Protein AF-A0A812XCV7-F1 (afdb_monomer_lite)

Radius of gyration: 33.0 Å; chains: 1; bounding box: 124×36×53 Å

Foldseek 3Di:
DAFLAPDALQLPLFLSVQLLLQVVLVLVLLHQFDSRSDCDLSSQNSVQVVLVVVPDPDDSPDGCQNFDDSVLSLQVVLVVVVFPGHSPRHRGSSSSSSSSVVRRVDDDDVDRDLAPDDPPVDLFLRVLLSLCVVLVVVVQHQDTSRSDNDPSVVVSVVVSVVVCPPPDPPPDPDPPPPDPDDDDDDDDDDDDDDDDDDD

Structure (mmCIF, N/CA/C/O backbone):
data_AF-A0A812XCV7-F1
#
_entry.id   AF-A0A812XCV7-F1
#
loop_
_atom_site.group_PDB
_atom_site.id
_atom_site.type_symbol
_atom_site.label_atom_id
_atom_site.label_alt_id
_atom_site.label_comp_id
_atom_site.label_asym_id
_atom_site.label_entity_id
_atom_site.label_seq_id
_atom_site.pdbx_PDB_ins_code
_atom_site.Cartn_x
_atom_site.Cartn_y
_atom_site.Cartn_z
_atom_site.occupancy
_atom_site.B_iso_or_equiv
_atom_site.auth_seq_id
_atom_site.auth_comp_id
_atom_site.auth_asym_id
_atom_site.auth_atom_id
_atom_site.pdbx_PDB_model_num
ATOM 1 N N . MET A 1 1 ? 5.822 10.575 21.645 1.00 46.53 1 MET A N 1
ATOM 2 C CA . MET A 1 1 ? 4.811 9.812 20.887 1.00 46.53 1 MET A CA 1
ATOM 3 C C . MET A 1 1 ? 5.534 9.025 19.799 1.00 46.53 1 MET A C 1
ATOM 5 O O . MET A 1 1 ? 6.567 9.523 19.360 1.00 46.53 1 MET A O 1
ATOM 9 N N . PRO A 1 2 ? 5.117 7.794 19.453 1.00 54.28 2 PRO A N 1
ATOM 10 C CA . PRO A 1 2 ? 5.852 6.961 18.500 1.00 54.28 2 PRO A CA 1
ATOM 11 C C . PRO A 1 2 ? 5.664 7.465 17.060 1.00 54.28 2 PRO A C 1
ATOM 13 O O . PRO A 1 2 ? 4.546 7.762 16.652 1.00 54.28 2 PRO A O 1
ATOM 16 N N . SER A 1 3 ? 6.757 7.561 16.305 1.00 61.50 3 SER A N 1
ATOM 17 C CA . SER A 1 3 ? 6.758 7.789 14.855 1.00 61.50 3 SER A CA 1
ATOM 18 C C . SER A 1 3 ? 6.452 6.483 14.109 1.00 61.50 3 SER A C 1
ATOM 20 O O . SER A 1 3 ? 6.693 5.394 14.641 1.00 61.50 3 SER A O 1
ATOM 22 N N . LEU A 1 4 ? 5.964 6.546 12.861 1.00 65.19 4 LEU A N 1
ATOM 23 C CA . LEU A 1 4 ? 5.744 5.328 12.057 1.00 65.19 4 LEU A CA 1
ATOM 24 C C . LEU A 1 4 ? 7.052 4.595 11.724 1.00 65.19 4 LEU A C 1
ATOM 26 O O . LEU A 1 4 ? 7.052 3.378 11.516 1.00 65.19 4 LEU A O 1
ATOM 30 N N . LEU A 1 5 ? 8.171 5.323 11.713 1.00 71.00 5 LEU A N 1
ATOM 31 C CA . LEU A 1 5 ? 9.514 4.795 11.512 1.00 71.00 5 LEU A CA 1
ATOM 32 C C . LEU A 1 5 ? 10.436 5.205 12.675 1.00 71.00 5 LEU A C 1
ATOM 34 O O . LEU A 1 5 ? 10.692 6.389 12.886 1.00 71.00 5 LEU A O 1
ATOM 38 N N . GLU A 1 6 ? 10.978 4.229 13.409 1.00 62.16 6 GLU A N 1
ATOM 39 C CA . GLU A 1 6 ? 11.923 4.469 14.521 1.00 62.16 6 GLU A CA 1
ATOM 40 C C . GLU A 1 6 ? 13.403 4.537 14.072 1.00 62.16 6 GLU A C 1
ATOM 42 O O . GLU A 1 6 ? 14.266 4.982 14.826 1.00 62.16 6 GLU A O 1
ATOM 47 N N . SER A 1 7 ? 13.737 4.085 12.855 1.00 63.41 7 SER A N 1
ATOM 48 C CA . SER A 1 7 ? 15.121 3.987 12.347 1.00 63.41 7 SER A CA 1
ATOM 49 C C . SER A 1 7 ? 15.598 5.246 11.615 1.00 63.41 7 SER A C 1
ATOM 51 O O . SER A 1 7 ? 14.787 6.044 11.168 1.00 63.41 7 SER A O 1
ATOM 53 N N . SER A 1 8 ? 16.914 5.444 11.446 1.00 65.62 8 SER A N 1
ATOM 54 C CA . SER A 1 8 ? 17.472 6.575 10.674 1.00 65.62 8 SER A CA 1
ATOM 55 C C . SER A 1 8 ? 16.968 6.599 9.218 1.00 65.62 8 SER A C 1
ATOM 57 O O . SER A 1 8 ? 16.676 5.546 8.662 1.00 65.62 8 SER A O 1
ATOM 59 N N . ALA A 1 9 ? 16.856 7.791 8.617 1.00 74.06 9 ALA A N 1
ATOM 60 C CA . ALA A 1 9 ? 16.566 7.932 7.190 1.00 74.06 9 ALA A CA 1
ATOM 61 C C . ALA A 1 9 ? 17.891 7.753 6.443 1.00 74.06 9 ALA A C 1
ATOM 63 O O . ALA A 1 9 ? 18.638 8.702 6.214 1.00 74.06 9 ALA A O 1
ATOM 64 N N . ASP A 1 10 ? 18.245 6.497 6.209 1.00 71.81 10 ASP A N 1
ATOM 65 C CA . ASP A 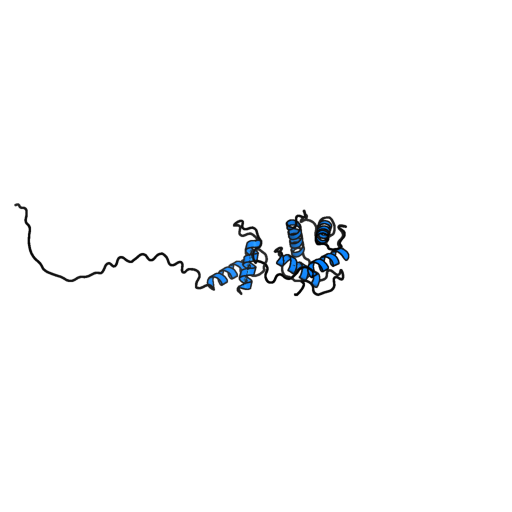1 10 ? 19.514 6.058 5.631 1.00 71.81 10 ASP A CA 1
ATOM 66 C C . ASP A 1 10 ? 19.456 5.913 4.102 1.00 71.81 10 ASP A C 1
ATOM 68 O O . ASP A 1 10 ? 20.481 5.683 3.452 1.00 71.81 10 ASP A O 1
ATOM 72 N N . GLY A 1 11 ? 18.265 6.077 3.516 1.00 72.31 11 GLY A N 1
ATOM 73 C CA . GLY A 1 11 ? 18.021 5.903 2.089 1.00 72.31 11 GLY A CA 1
ATOM 74 C C . GLY A 1 11 ? 17.994 4.446 1.646 1.00 72.31 11 GLY A C 1
ATOM 75 O O . GLY A 1 11 ? 17.914 4.195 0.441 1.00 72.31 11 GLY A O 1
ATOM 76 N N . ASP A 1 12 ? 18.051 3.498 2.586 1.00 78.81 12 ASP A N 1
ATOM 77 C CA . ASP A 1 12 ? 17.783 2.092 2.328 1.00 78.81 12 ASP A CA 1
ATOM 78 C C . ASP A 1 12 ? 16.297 1.816 2.557 1.00 78.81 12 ASP A C 1
ATOM 80 O O . ASP A 1 12 ? 15.807 1.732 3.685 1.00 78.81 12 ASP A O 1
ATOM 84 N N . PHE A 1 13 ? 15.546 1.687 1.463 1.00 79.75 13 PHE A N 1
ATOM 85 C CA . PHE A 1 13 ? 14.113 1.423 1.535 1.00 79.75 13 PHE A CA 1
ATOM 86 C C . PHE A 1 13 ? 13.836 -0.074 1.722 1.00 79.75 13 PHE A C 1
ATOM 88 O O . PHE A 1 13 ? 13.269 -0.748 0.859 1.00 79.75 13 PHE A O 1
ATOM 95 N N . GLY A 1 14 ? 14.301 -0.594 2.856 1.00 82.00 14 GLY A N 1
ATOM 96 C CA . GLY A 1 14 ? 14.157 -1.986 3.250 1.00 82.00 14 GLY A CA 1
ATOM 97 C C . GLY A 1 14 ? 12.819 -2.287 3.926 1.00 82.00 14 GLY A C 1
ATOM 98 O O . GLY A 1 14 ? 11.947 -1.429 4.077 1.00 82.00 14 GLY A O 1
ATOM 99 N N . LYS A 1 15 ? 12.688 -3.526 4.408 1.00 85.44 15 LYS A N 1
ATOM 100 C CA . LYS A 1 15 ? 11.450 -4.084 4.974 1.00 85.44 15 LYS A CA 1
ATOM 101 C C . LYS A 1 15 ? 10.750 -3.166 5.982 1.00 85.44 15 LYS A C 1
ATOM 103 O O . LYS A 1 15 ? 9.548 -2.969 5.901 1.00 85.44 15 LYS A O 1
ATOM 108 N N . LYS A 1 16 ? 11.500 -2.556 6.907 1.00 84.19 16 LYS A N 1
ATOM 109 C CA . LYS A 1 16 ? 10.941 -1.657 7.933 1.00 84.19 16 LYS A CA 1
ATOM 110 C C . LYS A 1 16 ? 10.339 -0.380 7.342 1.00 84.19 16 LYS A C 1
ATOM 112 O O . LYS A 1 16 ? 9.282 0.047 7.793 1.00 84.19 16 LYS A O 1
ATOM 117 N N . SER A 1 17 ? 10.993 0.211 6.343 1.00 86.69 17 SER A N 1
ATOM 118 C CA . SER A 1 17 ? 10.489 1.401 5.651 1.00 86.69 17 SER A CA 1
ATOM 119 C C . SER A 1 17 ? 9.243 1.083 4.838 1.00 86.69 17 SER A C 1
ATOM 121 O O . SER A 1 17 ? 8.294 1.860 4.851 1.00 86.69 17 SER A O 1
ATOM 123 N N . VAL A 1 18 ? 9.203 -0.095 4.211 1.00 88.00 18 VAL A N 1
ATOM 124 C CA . VAL A 1 18 ? 8.001 -0.579 3.526 1.00 88.00 18 VAL A CA 1
ATOM 125 C C . VAL A 1 18 ? 6.865 -0.824 4.516 1.00 88.00 18 VAL A C 1
ATOM 127 O O . VAL A 1 18 ? 5.765 -0.345 4.284 1.00 88.00 18 VAL A O 1
ATOM 130 N N . THR A 1 19 ? 7.116 -1.487 5.647 1.00 85.62 19 THR A N 1
ATOM 131 C CA . THR A 1 19 ? 6.107 -1.684 6.700 1.00 85.62 19 THR A CA 1
ATOM 132 C C . THR A 1 19 ? 5.564 -0.344 7.206 1.00 85.62 19 THR A C 1
ATOM 134 O O . THR A 1 19 ? 4.362 -0.213 7.414 1.00 85.62 19 THR A O 1
ATOM 137 N N . ALA A 1 20 ? 6.419 0.669 7.381 1.00 85.56 20 ALA A N 1
ATOM 138 C CA . ALA A 1 20 ? 5.993 2.010 7.784 1.00 85.56 20 ALA A CA 1
ATOM 139 C C . ALA A 1 20 ? 5.137 2.702 6.710 1.00 85.56 20 ALA A C 1
ATOM 141 O O . ALA A 1 20 ? 4.108 3.285 7.038 1.00 85.56 20 ALA A O 1
ATOM 142 N N . LEU A 1 21 ? 5.506 2.580 5.430 1.00 86.50 21 LEU A N 1
ATOM 143 C CA . LEU A 1 21 ? 4.692 3.070 4.315 1.00 86.50 21 LEU A CA 1
ATOM 144 C C . LEU A 1 21 ? 3.335 2.362 4.260 1.00 86.50 21 LEU A C 1
ATOM 146 O O . LEU A 1 21 ? 2.306 3.002 4.096 1.00 86.50 21 LEU A O 1
ATOM 150 N N . GLN A 1 22 ? 3.323 1.040 4.416 1.00 85.75 22 GLN A N 1
ATOM 151 C CA . GLN A 1 22 ? 2.099 0.247 4.427 1.00 85.75 22 GLN A CA 1
ATOM 152 C C . GLN A 1 22 ? 1.184 0.661 5.587 1.00 85.75 22 GLN A C 1
ATOM 154 O O . GLN A 1 22 ? -0.016 0.824 5.385 1.00 85.75 22 GLN A O 1
ATOM 159 N N . LYS A 1 23 ? 1.750 0.909 6.778 1.00 81.50 23 LYS A N 1
ATOM 160 C CA . LYS A 1 23 ? 1.028 1.484 7.923 1.00 81.50 23 LYS A CA 1
ATOM 161 C C . LYS A 1 23 ? 0.423 2.839 7.589 1.00 81.50 23 LYS A C 1
ATOM 163 O O . LYS A 1 23 ? -0.773 3.013 7.791 1.00 81.50 23 LYS A O 1
ATOM 168 N N . PHE A 1 24 ? 1.227 3.755 7.053 1.00 85.12 24 PHE A N 1
ATOM 169 C CA . PHE A 1 24 ? 0.780 5.084 6.643 1.00 85.12 24 PHE A CA 1
ATOM 170 C C . PHE A 1 24 ? -0.380 5.004 5.645 1.00 85.12 24 PHE A C 1
ATOM 172 O O . PHE A 1 24 ? -1.463 5.513 5.907 1.00 85.12 24 PHE A O 1
ATOM 179 N N . LEU A 1 25 ? -0.207 4.266 4.547 1.00 82.19 25 LEU A N 1
ATOM 180 C CA . LEU A 1 25 ? -1.243 4.100 3.528 1.00 82.19 25 LEU A CA 1
ATOM 181 C C . LEU A 1 25 ? -2.516 3.478 4.124 1.00 82.19 25 LEU A C 1
ATOM 183 O O . LEU A 1 25 ? -3.626 3.955 3.885 1.00 82.19 25 LEU A O 1
ATOM 187 N N . ASN A 1 26 ? -2.371 2.464 4.982 1.00 72.88 26 ASN A N 1
ATOM 188 C CA . ASN A 1 26 ? -3.494 1.838 5.676 1.00 72.88 26 ASN A CA 1
ATOM 189 C C . ASN A 1 26 ? -4.218 2.797 6.646 1.00 72.88 26 ASN A C 1
ATOM 191 O O . ASN A 1 26 ? -5.433 2.645 6.828 1.00 72.88 26 ASN A O 1
ATOM 195 N N . GLN A 1 27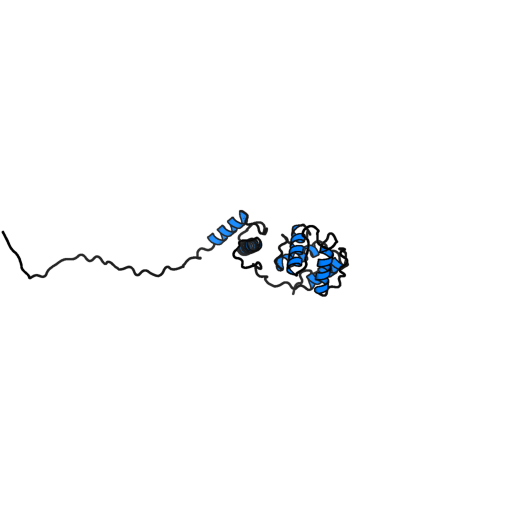 ? -3.501 3.743 7.265 1.00 72.25 27 GLN A N 1
ATOM 196 C CA . GLN A 1 27 ? -4.046 4.797 8.133 1.00 72.25 27 GLN A CA 1
ATOM 197 C C . GLN A 1 27 ? -4.760 5.886 7.339 1.00 72.25 27 GLN A C 1
ATOM 199 O O . GLN A 1 27 ? -5.856 6.310 7.725 1.00 72.25 27 GLN A O 1
ATOM 204 N N . GLU A 1 28 ? -4.191 6.282 6.205 1.00 72.56 28 GLU A N 1
ATOM 205 C CA . GLU A 1 28 ? -4.812 7.232 5.285 1.00 72.56 28 GLU A CA 1
ATOM 206 C C . GLU A 1 28 ? -6.057 6.646 4.612 1.00 72.56 28 GLU A C 1
ATOM 208 O O . GLU A 1 28 ? -6.998 7.369 4.303 1.00 72.56 28 GLU A O 1
ATOM 213 N N . GLY A 1 29 ? -6.165 5.316 4.568 1.00 67.81 29 GLY A N 1
ATOM 214 C CA . GLY A 1 29 ? -7.335 4.594 4.062 1.00 67.81 29 GLY A CA 1
ATOM 215 C C . GLY A 1 29 ? -7.081 3.914 2.719 1.00 67.81 29 GLY A C 1
ATOM 216 O O . GLY A 1 29 ? -7.944 3.198 2.212 1.00 67.81 29 GLY A O 1
ATOM 217 N N . PHE A 1 30 ? -5.872 4.057 2.186 1.00 75.69 30 PHE A N 1
ATOM 218 C CA . PHE A 1 30 ? -5.379 3.400 0.986 1.00 75.69 30 PHE A CA 1
ATOM 219 C C . PHE A 1 30 ? -4.807 2.034 1.357 1.00 75.69 30 PHE A C 1
ATOM 221 O O . PHE A 1 30 ? -3.613 1.856 1.582 1.00 75.69 30 PHE A O 1
ATOM 228 N N . TYR A 1 31 ? -5.690 1.045 1.493 1.00 66.56 31 TYR A N 1
ATOM 229 C CA . TYR A 1 31 ? -5.282 -0.248 2.026 1.00 66.56 31 TYR A CA 1
ATOM 230 C C . TYR A 1 31 ? -4.391 -1.032 1.061 1.00 66.56 31 TYR A C 1
ATOM 232 O O . TYR A 1 31 ? -4.780 -1.346 -0.064 1.00 66.56 31 TYR A O 1
ATOM 240 N N . CYS A 1 32 ? -3.206 -1.394 1.538 1.00 70.56 32 CYS A N 1
ATOM 241 C CA . CYS A 1 32 ? -2.178 -2.077 0.760 1.00 70.56 32 CYS A CA 1
ATOM 242 C C . CYS A 1 32 ? -2.026 -3.568 1.094 1.00 70.56 32 CYS A C 1
ATOM 244 O O . CYS A 1 32 ? -1.209 -4.246 0.468 1.00 70.56 32 CYS A O 1
ATOM 246 N N . GLY A 1 33 ? -2.808 -4.090 2.042 1.00 66.75 33 GLY A N 1
ATOM 247 C CA . GLY A 1 33 ? -2.656 -5.451 2.551 1.00 66.75 33 GLY A CA 1
ATOM 248 C C . GLY A 1 33 ? -2.071 -5.500 3.959 1.00 66.75 33 GLY A C 1
ATOM 249 O O . GLY A 1 33 ? -2.132 -4.535 4.729 1.00 66.75 33 GLY A O 1
ATOM 250 N N . ALA A 1 34 ? -1.534 -6.670 4.304 1.00 71.38 34 ALA A N 1
ATOM 251 C CA . ALA A 1 34 ? -0.774 -6.843 5.530 1.00 71.38 34 ALA A CA 1
ATOM 252 C C . ALA A 1 34 ? 0.467 -5.942 5.508 1.00 71.38 34 ALA A C 1
ATOM 254 O O . ALA A 1 34 ? 1.061 -5.715 4.459 1.00 71.38 34 ALA A O 1
ATOM 255 N N . GLU A 1 35 ? 0.875 -5.466 6.680 1.00 79.25 35 GLU A N 1
ATOM 256 C CA . GLU A 1 35 ? 2.106 -4.692 6.869 1.00 79.25 35 GLU A CA 1
ATOM 257 C C . GLU A 1 35 ? 3.322 -5.638 6.869 1.00 79.25 35 GLU A C 1
ATOM 259 O O . GLU A 1 35 ? 4.088 -5.734 7.830 1.00 79.25 35 GLU A O 1
ATOM 264 N N . ASP A 1 36 ? 3.434 -6.432 5.808 1.00 73.56 36 ASP A N 1
ATOM 265 C CA . ASP A 1 36 ? 4.410 -7.503 5.645 1.00 73.56 36 ASP A CA 1
ATOM 266 C C . ASP A 1 36 ? 5.815 -6.988 5.318 1.00 73.56 36 ASP A C 1
ATOM 268 O O . ASP A 1 36 ? 6.779 -7.741 5.463 1.00 73.56 36 ASP A O 1
ATOM 272 N N . GLY A 1 37 ? 5.942 -5.704 4.971 1.00 81.69 37 GLY A N 1
ATOM 273 C CA . GLY A 1 37 ? 7.187 -5.055 4.586 1.00 81.69 37 GLY A CA 1
ATOM 274 C C . GLY A 1 37 ? 7.650 -5.388 3.169 1.00 81.69 37 GLY A C 1
ATOM 275 O O . GLY A 1 37 ? 8.800 -5.096 2.834 1.00 81.69 37 GLY A O 1
ATOM 276 N N . ASP A 1 38 ? 6.771 -5.956 2.342 1.00 86.25 38 ASP A N 1
ATOM 277 C CA . ASP A 1 38 ? 7.037 -6.258 0.942 1.00 86.25 38 ASP A CA 1
ATOM 278 C C . ASP A 1 38 ? 6.315 -5.250 0.038 1.00 86.25 38 ASP A C 1
ATOM 280 O O . ASP A 1 38 ? 5.091 -5.122 0.026 1.00 86.25 38 ASP A O 1
ATOM 284 N N . TRP A 1 39 ? 7.087 -4.497 -0.750 1.00 84.75 39 TRP A N 1
ATOM 285 C CA . TRP A 1 39 ? 6.519 -3.506 -1.663 1.00 84.75 39 TRP A CA 1
ATOM 286 C C . TRP A 1 39 ? 6.037 -4.225 -2.925 1.00 84.75 39 TRP A C 1
ATOM 288 O O . TRP A 1 39 ? 6.764 -4.332 -3.912 1.00 84.75 39 TRP A O 1
ATOM 298 N N . GLY A 1 40 ? 4.816 -4.753 -2.866 1.00 85.81 40 GLY A N 1
ATOM 299 C CA . GLY A 1 40 ? 4.159 -5.447 -3.973 1.00 85.81 40 GLY A CA 1
ATOM 300 C C . GLY A 1 40 ? 3.128 -4.590 -4.712 1.00 85.81 40 GLY A C 1
ATOM 301 O O . GLY A 1 40 ? 2.919 -3.416 -4.412 1.00 85.81 40 GLY A O 1
ATOM 302 N N . ASN A 1 41 ? 2.414 -5.211 -5.657 1.00 83.00 41 ASN A N 1
ATOM 303 C CA . ASN A 1 41 ? 1.397 -4.542 -6.479 1.00 83.00 41 ASN A CA 1
ATOM 304 C C . ASN A 1 41 ? 0.262 -3.890 -5.672 1.00 83.00 41 ASN A C 1
ATOM 306 O O . ASN A 1 41 ? -0.356 -2.945 -6.156 1.00 83.00 41 ASN A O 1
ATOM 310 N N . THR A 1 42 ? -0.073 -4.407 -4.490 1.00 80.31 42 THR A N 1
ATOM 311 C CA . THR A 1 42 ? -1.124 -3.829 -3.639 1.00 80.31 42 THR A CA 1
ATOM 312 C C . THR A 1 42 ? -0.647 -2.556 -2.952 1.00 80.31 42 THR A C 1
ATOM 314 O O . THR A 1 42 ? -1.375 -1.569 -2.956 1.00 80.31 42 THR A O 1
ATOM 317 N N . T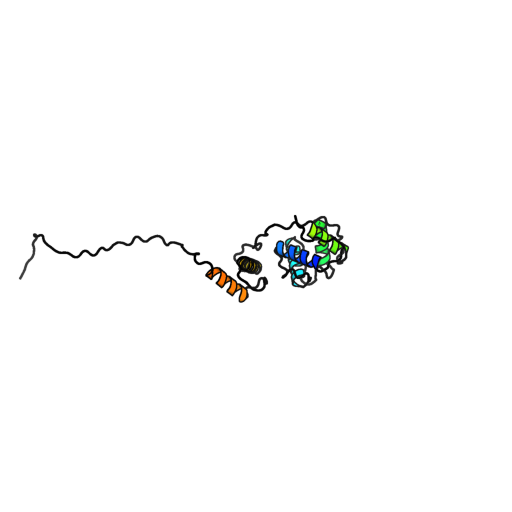HR A 1 43 ? 0.585 -2.544 -2.436 1.00 85.81 43 THR A N 1
ATOM 318 C CA . THR A 1 43 ? 1.247 -1.342 -1.904 1.00 85.81 43 THR A CA 1
ATOM 319 C C . THR A 1 43 ? 1.428 -0.285 -2.978 1.00 85.81 43 THR A C 1
ATOM 321 O O . THR A 1 43 ? 1.116 0.877 -2.745 1.00 85.81 43 THR A O 1
ATOM 324 N N . GLU A 1 44 ? 1.825 -0.704 -4.176 1.00 89.06 44 GLU A N 1
ATOM 325 C CA . GLU A 1 44 ? 1.959 0.173 -5.335 1.00 89.06 44 GLU A CA 1
ATOM 326 C C . GLU A 1 44 ? 0.630 0.853 -5.695 1.00 89.06 44 GLU A C 1
ATOM 328 O O . GLU A 1 44 ? 0.536 2.076 -5.745 1.00 89.06 44 GLU A O 1
ATOM 333 N N . LYS A 1 45 ? -0.443 0.067 -5.849 1.00 83.44 45 LYS A N 1
ATOM 334 C CA . LYS A 1 45 ? -1.778 0.605 -6.144 1.00 83.44 45 LYS A CA 1
ATOM 335 C C . LYS A 1 45 ? -2.307 1.515 -5.045 1.00 83.44 45 LYS A C 1
ATOM 337 O O . LYS A 1 45 ? -2.943 2.517 -5.353 1.00 83.44 45 LYS A O 1
ATOM 342 N N . ALA A 1 46 ? -2.082 1.162 -3.783 1.00 82.62 46 ALA A N 1
ATOM 343 C CA . ALA A 1 46 ? -2.476 1.996 -2.657 1.00 82.62 46 ALA A CA 1
ATOM 344 C C . ALA A 1 46 ? -1.768 3.357 -2.703 1.00 82.62 46 ALA A C 1
ATOM 346 O O . ALA A 1 46 ? -2.422 4.384 -2.554 1.00 82.62 46 ALA A O 1
ATOM 347 N N . LEU A 1 47 ? -0.466 3.369 -2.995 1.00 88.19 47 LEU A N 1
ATOM 348 C CA . LEU A 1 47 ? 0.302 4.602 -3.130 1.00 88.19 47 LEU A CA 1
ATOM 349 C C . LEU A 1 47 ? -0.157 5.455 -4.321 1.00 88.19 47 LEU A C 1
ATOM 351 O O . LEU A 1 47 ? -0.278 6.669 -4.199 1.00 88.19 47 LEU A O 1
ATOM 355 N N . GLN A 1 48 ? -0.463 4.830 -5.459 1.00 87.56 48 GLN A N 1
ATOM 356 C CA . GLN A 1 48 ? -1.040 5.524 -6.615 1.00 87.56 48 GLN A CA 1
ATOM 357 C C . GLN A 1 48 ? -2.407 6.138 -6.280 1.00 87.56 48 GLN A C 1
ATOM 359 O O . GLN A 1 48 ? -2.682 7.280 -6.632 1.00 87.56 48 GLN A O 1
ATOM 364 N N . LEU A 1 49 ? -3.277 5.403 -5.583 1.00 81.50 49 LEU A N 1
ATOM 365 C CA . LEU A 1 49 ? -4.576 5.931 -5.162 1.00 81.50 49 LEU A CA 1
ATOM 366 C C . LEU A 1 49 ? -4.428 7.107 -4.194 1.00 81.50 49 LEU A C 1
ATOM 368 O O . LEU A 1 49 ? -5.150 8.083 -4.354 1.00 81.50 49 LEU A O 1
ATOM 372 N N . PHE A 1 50 ? -3.482 7.023 -3.256 1.00 86.00 50 PHE A N 1
ATOM 373 C CA . PHE A 1 50 ? -3.144 8.117 -2.349 1.00 86.00 50 PHE A CA 1
ATOM 374 C C . PHE A 1 50 ? -2.711 9.364 -3.125 1.00 86.00 50 PHE A C 1
ATOM 376 O O . PHE A 1 50 ? -3.329 10.412 -2.998 1.00 86.00 50 PHE A O 1
ATOM 383 N N . LEU A 1 51 ? -1.732 9.231 -4.026 1.00 86.25 51 LEU A N 1
ATOM 384 C CA . LEU A 1 51 ? -1.274 10.346 -4.861 1.00 86.25 51 LEU A CA 1
ATOM 385 C C . LEU A 1 51 ? -2.398 10.960 -5.696 1.00 86.25 51 LEU A C 1
ATOM 387 O O . LEU A 1 51 ? -2.453 12.173 -5.875 1.00 86.25 51 LEU A O 1
ATOM 391 N N . LYS A 1 52 ? -3.313 10.130 -6.195 1.00 82.75 52 LYS A N 1
ATOM 392 C CA . LYS A 1 52 ? -4.471 10.606 -6.945 1.00 82.75 52 LYS A CA 1
ATOM 393 C C . LYS A 1 52 ? -5.448 11.410 -6.093 1.00 82.75 52 LYS A C 1
ATOM 395 O O . LYS A 1 52 ? -6.026 12.369 -6.599 1.00 82.75 52 LYS A O 1
ATOM 400 N N . ASP A 1 53 ? -5.647 11.010 -4.843 1.00 81.94 53 ASP A N 1
ATOM 401 C CA . ASP A 1 53 ? -6.496 11.722 -3.885 1.00 81.94 53 ASP A CA 1
ATOM 402 C C . ASP A 1 53 ? -5.881 13.070 -3.483 1.00 81.94 53 ASP A C 1
ATOM 404 O O . ASP A 1 53 ? -6.577 14.082 -3.478 1.00 81.94 53 ASP A O 1
ATOM 408 N N . GLU A 1 54 ? -4.554 13.110 -3.326 1.00 79.56 54 GLU A N 1
ATOM 409 C CA . GLU A 1 54 ? -3.757 14.336 -3.146 1.00 79.56 54 GLU A CA 1
ATOM 410 C C . GLU A 1 54 ? -3.747 15.254 -4.390 1.00 79.56 54 GLU A C 1
ATOM 412 O O . GLU A 1 54 ? -3.201 16.356 -4.369 1.00 79.56 54 GLU A O 1
ATOM 417 N N . GLY A 1 55 ? -4.371 14.831 -5.496 1.00 80.75 55 GLY A N 1
ATOM 418 C CA . GLY A 1 55 ? -4.565 15.645 -6.697 1.00 80.75 55 GLY A CA 1
ATOM 419 C C . GLY A 1 55 ? -3.528 15.439 -7.804 1.00 80.75 55 GLY A C 1
ATOM 420 O O . GLY A 1 55 ? -3.554 16.168 -8.799 1.00 80.75 55 GLY A O 1
ATOM 421 N N . TYR A 1 56 ? -2.649 14.441 -7.687 1.00 86.50 56 TYR A N 1
ATOM 422 C CA . TYR A 1 56 ? -1.669 14.096 -8.718 1.00 86.50 56 TYR A CA 1
ATOM 423 C C . TYR A 1 56 ? -2.259 13.129 -9.753 1.00 86.50 56 TYR A C 1
ATOM 425 O O . TYR A 1 56 ? -2.813 12.083 -9.415 1.00 86.50 56 TYR A O 1
ATOM 433 N N . ASP A 1 57 ? -2.110 13.430 -11.045 1.00 88.00 57 ASP A N 1
ATOM 434 C CA . ASP A 1 57 ? -2.638 12.582 -12.125 1.00 88.00 57 ASP A CA 1
ATOM 435 C C . ASP A 1 57 ? -1.706 11.400 -12.432 1.00 88.00 57 ASP A C 1
ATOM 437 O O . ASP A 1 57 ? -0.980 11.380 -13.425 1.00 88.00 57 ASP A O 1
ATOM 441 N N . VAL A 1 58 ? -1.693 10.418 -11.531 1.00 86.69 58 VAL A N 1
ATOM 442 C CA . VAL A 1 58 ? -0.906 9.193 -11.696 1.00 86.69 58 VAL A CA 1
ATOM 443 C C . VAL A 1 58 ? -1.546 8.228 -12.695 1.00 86.69 58 VAL A C 1
ATOM 445 O O . VAL A 1 58 ? -2.765 8.012 -12.713 1.00 86.69 58 VAL A O 1
ATOM 448 N N . ASP A 1 59 ? -0.708 7.562 -13.490 1.00 84.50 59 ASP A N 1
ATOM 449 C CA . ASP A 1 59 ? -1.149 6.436 -14.308 1.00 84.50 59 ASP A CA 1
ATOM 450 C C . ASP A 1 59 ? -1.121 5.126 -13.500 1.00 84.50 59 ASP A C 1
ATOM 452 O O . ASP A 1 59 ? -0.299 4.937 -12.614 1.00 84.50 59 ASP A O 1
ATOM 456 N N . PHE A 1 60 ? -2.014 4.180 -13.797 1.00 82.75 60 PHE A N 1
ATOM 457 C CA . PHE A 1 60 ? -2.015 2.858 -13.143 1.00 82.75 60 PHE A CA 1
ATOM 458 C C . PHE A 1 60 ? -1.242 1.797 -13.946 1.00 82.75 60 PHE A C 1
ATOM 460 O O . PHE A 1 60 ? -1.422 0.597 -13.730 1.00 82.75 60 PHE A O 1
ATOM 467 N N . LYS A 1 61 ? -0.443 2.217 -14.935 1.00 82.00 61 LYS A N 1
ATOM 468 C CA . LYS A 1 61 ? 0.295 1.326 -15.842 1.00 82.00 61 LYS A CA 1
ATOM 469 C C . LYS A 1 61 ? 1.739 1.121 -15.395 1.00 82.00 61 LYS A C 1
ATOM 471 O O . LYS A 1 61 ? 2.281 0.048 -15.645 1.00 82.00 61 LYS A O 1
ATOM 476 N N . SER A 1 62 ? 2.340 2.127 -14.769 1.00 84.12 62 SER A N 1
ATOM 477 C CA . SER A 1 62 ? 3.728 2.144 -14.309 1.00 84.12 62 SER A CA 1
ATOM 478 C C . SER A 1 62 ? 3.802 2.274 -12.787 1.00 84.12 62 SER A C 1
ATOM 480 O O . SER A 1 62 ? 2.973 2.954 -12.188 1.00 84.12 62 SER A O 1
ATOM 482 N N . GLY A 1 63 ? 4.753 1.612 -12.127 1.00 85.19 63 GLY A N 1
ATOM 483 C CA . GLY A 1 63 ? 4.943 1.767 -10.686 1.00 85.19 63 GLY A CA 1
ATOM 484 C C . GLY A 1 63 ? 5.593 3.105 -10.325 1.00 85.19 63 GLY A C 1
ATOM 485 O O . GLY A 1 63 ? 6.446 3.621 -11.040 1.00 85.19 63 GLY A O 1
ATOM 486 N N . VAL A 1 64 ? 5.253 3.645 -9.160 1.00 86.31 64 VAL A N 1
ATOM 487 C CA . VAL A 1 64 ? 5.892 4.793 -8.505 1.00 86.31 64 VAL A CA 1
ATOM 488 C C . VAL A 1 64 ? 7.372 4.521 -8.214 1.00 86.31 64 VAL A C 1
ATOM 490 O O . VAL A 1 64 ? 8.168 5.460 -8.186 1.00 86.31 64 VAL A O 1
ATOM 493 N N . ARG A 1 65 ? 7.786 3.257 -8.042 1.00 86.25 65 ARG A N 1
ATOM 494 C CA . ARG A 1 65 ? 9.203 2.871 -7.877 1.00 86.25 65 ARG A CA 1
ATOM 495 C C . ARG A 1 65 ? 9.941 2.504 -9.158 1.00 86.25 65 ARG A C 1
ATOM 497 O O . ARG A 1 65 ? 11.165 2.386 -9.110 1.00 86.25 65 ARG A O 1
ATOM 504 N N . ASP A 1 66 ? 9.239 2.349 -10.275 1.00 86.19 66 ASP A N 1
ATOM 505 C CA . ASP A 1 66 ? 9.844 1.904 -11.537 1.00 86.19 66 ASP A CA 1
ATOM 506 C C . ASP A 1 66 ? 10.606 3.031 -12.258 1.00 86.19 66 ASP A C 1
ATOM 508 O O . ASP A 1 66 ? 11.299 2.788 -13.247 1.00 86.19 66 ASP A O 1
ATOM 512 N N . GLY A 1 67 ? 10.513 4.262 -11.748 1.00 84.25 67 GLY A N 1
ATOM 513 C CA . GLY A 1 67 ? 10.958 5.461 -12.445 1.00 84.25 67 GLY A CA 1
ATOM 514 C C . GLY A 1 67 ? 9.871 6.013 -13.372 1.00 84.25 67 GLY A C 1
ATOM 515 O O . GLY A 1 67 ? 8.815 5.418 -13.576 1.00 84.25 67 GLY A O 1
ATOM 516 N N . GLY A 1 68 ? 10.145 7.169 -13.968 1.00 88.94 68 GLY A N 1
ATOM 517 C CA . GLY A 1 68 ? 9.238 7.848 -14.887 1.00 88.94 68 GLY A CA 1
ATOM 518 C C . GLY A 1 68 ? 8.299 8.834 -14.194 1.00 88.94 68 GLY A C 1
ATOM 519 O O . GLY A 1 68 ? 8.645 9.448 -13.183 1.00 88.94 68 GLY A O 1
ATOM 520 N N . GLU A 1 69 ? 7.119 9.029 -14.783 1.00 89.25 69 GLU A N 1
ATOM 521 C CA . GLU A 1 69 ? 6.229 10.131 -14.407 1.00 89.25 69 GLU A CA 1
ATOM 522 C C . GLU A 1 69 ? 5.612 9.931 -13.020 1.00 89.25 69 GLU A C 1
ATOM 524 O O . GLU A 1 69 ? 5.660 10.841 -12.200 1.00 89.25 69 GLU A O 1
ATOM 529 N N . ASN A 1 70 ? 5.145 8.724 -12.692 1.00 89.19 70 ASN A N 1
ATOM 530 C CA . ASN A 1 70 ? 4.600 8.427 -11.363 1.00 89.19 70 ASN A CA 1
ATOM 531 C C . ASN A 1 70 ? 5.626 8.643 -10.242 1.00 89.19 70 ASN A C 1
ATOM 533 O O . ASN A 1 70 ? 5.292 9.180 -9.188 1.00 89.19 70 ASN A O 1
ATOM 537 N N . THR A 1 71 ? 6.892 8.282 -10.477 1.00 91.25 71 THR A N 1
ATOM 538 C CA . THR A 1 71 ? 7.986 8.588 -9.545 1.00 91.25 71 THR A CA 1
ATOM 539 C C . THR A 1 71 ? 8.167 10.089 -9.386 1.00 91.25 71 THR A C 1
ATOM 541 O O . THR A 1 71 ? 8.326 10.569 -8.270 1.00 91.25 71 THR A O 1
ATOM 544 N N . LYS A 1 72 ? 8.126 10.839 -10.488 1.00 90.75 72 LYS A N 1
ATOM 545 C CA . LYS A 1 72 ? 8.282 12.292 -10.474 1.00 90.75 72 LYS A CA 1
ATOM 546 C C . LYS A 1 72 ? 7.148 12.983 -9.714 1.00 90.75 72 LYS A C 1
ATOM 548 O O . LYS A 1 72 ? 7.426 13.866 -8.911 1.00 90.75 72 LYS A O 1
ATOM 553 N N . LEU A 1 73 ? 5.906 12.544 -9.922 1.00 90.62 73 LEU A N 1
ATOM 554 C CA . LEU A 1 73 ? 4.729 13.022 -9.193 1.00 90.62 73 LEU A CA 1
ATOM 555 C C . LEU A 1 73 ? 4.856 12.732 -7.695 1.00 90.62 73 LEU A C 1
ATOM 557 O O . LEU A 1 73 ? 4.646 13.617 -6.877 1.00 90.62 73 LEU A O 1
ATOM 561 N N . PHE A 1 74 ? 5.295 11.527 -7.327 1.00 90.75 74 PHE A N 1
ATOM 562 C CA . PHE A 1 74 ? 5.542 11.184 -5.927 1.00 90.75 74 PHE A CA 1
ATOM 563 C C . PHE A 1 74 ? 6.668 12.014 -5.295 1.00 90.75 74 PHE A C 1
ATOM 565 O O . PHE A 1 74 ? 6.565 12.466 -4.159 1.00 90.75 74 PHE A O 1
ATOM 572 N N . GLN A 1 75 ? 7.756 12.240 -6.030 1.00 91.00 75 GLN A N 1
ATOM 573 C CA . GLN A 1 75 ? 8.842 13.112 -5.587 1.00 91.00 75 GLN A CA 1
ATOM 574 C C . GLN A 1 75 ? 8.379 14.566 -5.431 1.00 91.00 75 GLN A C 1
ATOM 576 O O . GLN A 1 75 ? 8.893 15.257 -4.557 1.00 91.00 75 GLN A O 1
ATOM 581 N N . GLN A 1 76 ? 7.437 15.017 -6.262 1.00 89.12 76 GLN A N 1
ATOM 582 C CA . GLN A 1 76 ? 6.827 16.339 -6.167 1.00 89.12 76 GLN A CA 1
ATOM 583 C C . GLN A 1 76 ? 5.902 16.443 -4.950 1.00 89.12 76 GLN A C 1
ATOM 585 O O . GLN A 1 76 ? 6.034 17.398 -4.201 1.00 89.12 76 GLN A O 1
ATOM 590 N N . PHE A 1 77 ? 5.089 15.419 -4.677 1.00 90.75 77 PHE A N 1
ATOM 591 C CA . PHE A 1 77 ? 4.338 15.302 -3.423 1.00 90.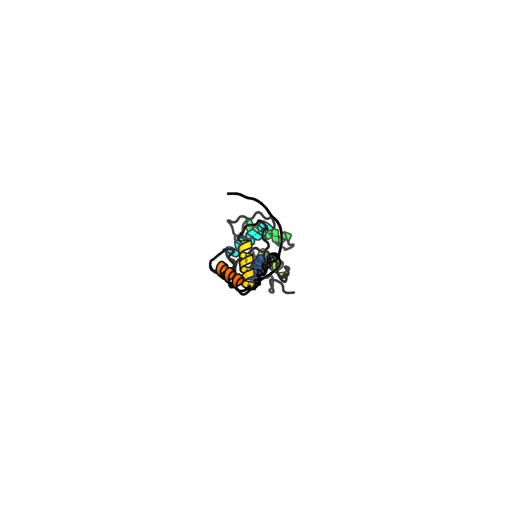75 77 PHE A CA 1
ATOM 592 C C . PHE A 1 77 ? 5.245 15.443 -2.198 1.00 90.75 77 PHE A C 1
ATOM 594 O O . PHE A 1 77 ? 5.001 16.274 -1.334 1.00 90.75 77 PHE A O 1
ATOM 601 N N . LEU A 1 78 ? 6.351 14.694 -2.155 1.00 88.31 78 LEU A N 1
ATOM 602 C CA . LEU A 1 78 ? 7.306 14.809 -1.052 1.00 88.31 78 LEU A CA 1
ATOM 603 C C . LEU A 1 78 ? 7.910 16.215 -0.949 1.00 88.31 78 LEU A C 1
ATOM 605 O O . LEU A 1 78 ? 8.188 16.673 0.154 1.00 88.31 78 LEU A O 1
ATOM 609 N N . GLN A 1 79 ? 8.133 16.888 -2.078 1.00 87.31 79 GLN A N 1
ATOM 610 C CA . GLN A 1 79 ? 8.638 18.257 -2.093 1.00 87.31 79 GLN A CA 1
ATOM 611 C C . GLN A 1 79 ? 7.614 19.260 -1.543 1.00 87.31 79 GLN A C 1
ATOM 613 O O . GLN A 1 79 ? 8.010 20.183 -0.833 1.00 87.31 79 GLN A O 1
ATOM 618 N N . ASP A 1 80 ? 6.333 19.073 -1.857 1.00 85.06 80 ASP A N 1
ATOM 619 C CA . ASP A 1 80 ? 5.232 19.896 -1.348 1.00 85.06 80 ASP A CA 1
ATOM 620 C C . ASP A 1 80 ? 5.020 19.681 0.164 1.00 85.06 80 ASP A C 1
ATOM 622 O O . ASP A 1 80 ? 4.723 20.633 0.879 1.00 85.06 80 ASP A O 1
ATOM 626 N N . GLU A 1 81 ? 5.316 18.480 0.670 1.00 83.38 81 GLU A N 1
ATOM 627 C CA . GLU A 1 81 ? 5.406 18.137 2.102 1.00 83.38 81 GLU A CA 1
ATOM 628 C C . GLU A 1 81 ? 6.744 18.564 2.758 1.00 83.38 81 GLU A C 1
ATOM 630 O O . GLU A 1 81 ? 7.231 17.948 3.717 1.00 83.38 81 GLU A O 1
ATOM 635 N N . ASP A 1 82 ? 7.388 19.599 2.209 1.00 81.69 82 ASP A N 1
ATOM 636 C CA . ASP A 1 82 ? 8.649 20.190 2.679 1.00 81.69 82 ASP A CA 1
ATOM 637 C C . ASP A 1 82 ? 9.830 19.194 2.802 1.00 81.69 82 ASP A C 1
ATOM 639 O O . ASP A 1 82 ? 10.796 19.430 3.538 1.00 81.69 82 ASP A O 1
ATOM 643 N N . GLN A 1 83 ? 9.813 18.070 2.074 1.00 82.50 83 GLN A N 1
ATOM 644 C CA . GLN A 1 83 ? 10.949 17.143 2.034 1.00 82.50 83 GLN A CA 1
ATOM 645 C C . GLN A 1 83 ? 11.938 17.512 0.924 1.00 82.50 83 GLN A C 1
ATOM 647 O O . GLN A 1 83 ? 11.572 17.780 -0.220 1.00 82.50 83 GLN A O 1
ATOM 652 N N . GLU A 1 84 ? 13.240 17.443 1.222 1.00 78.75 84 GLU A N 1
ATOM 653 C CA . GLU A 1 84 ? 14.300 17.719 0.244 1.00 78.75 84 GLU A CA 1
ATOM 654 C C . GLU A 1 84 ? 14.429 16.601 -0.811 1.00 78.75 84 GLU A C 1
ATOM 656 O O . GLU A 1 84 ? 15.329 15.754 -0.777 1.00 78.75 84 GLU A O 1
ATOM 661 N N . CYS A 1 85 ? 13.537 16.616 -1.797 1.00 79.44 85 CYS A N 1
ATOM 662 C CA . CYS A 1 85 ? 13.527 15.701 -2.926 1.00 79.44 85 CYS A CA 1
ATOM 663 C C . CYS A 1 85 ? 13.385 16.484 -4.235 1.00 79.44 85 CYS A C 1
ATOM 665 O O . CYS A 1 85 ? 12.529 17.349 -4.366 1.00 79.44 85 CYS A O 1
ATOM 667 N N . LYS A 1 86 ? 14.241 16.193 -5.223 1.00 84.06 86 LYS A N 1
ATOM 668 C CA . LYS A 1 86 ? 14.093 16.762 -6.568 1.00 84.06 86 LYS A CA 1
ATOM 669 C C . LYS A 1 86 ? 13.226 15.821 -7.409 1.00 84.06 86 LYS A C 1
ATOM 671 O O . LYS A 1 86 ? 13.565 14.639 -7.456 1.00 84.06 86 LYS A O 1
ATOM 676 N N . PRO A 1 87 ? 12.184 16.321 -8.098 1.00 87.00 87 PRO A N 1
ATOM 677 C CA . PRO A 1 87 ? 11.364 15.525 -9.004 1.00 87.00 87 PRO A CA 1
ATOM 678 C C . PRO A 1 87 ? 12.125 15.249 -10.310 1.00 87.00 87 PRO A C 1
ATOM 680 O O . PRO A 1 87 ? 11.943 15.922 -11.326 1.00 87.00 87 PRO A O 1
ATOM 683 N N . ASP A 1 88 ? 13.039 14.281 -10.258 1.00 86.62 88 ASP A N 1
ATOM 684 C CA . ASP A 1 88 ? 13.874 13.827 -11.373 1.00 86.62 88 ASP A CA 1
ATOM 685 C C . ASP A 1 88 ? 13.323 12.573 -12.079 1.00 86.62 88 ASP A C 1
ATOM 687 O O . ASP A 1 88 ? 13.878 12.137 -13.089 1.00 86.62 88 ASP A O 1
ATOM 691 N N . GLY A 1 89 ? 12.226 12.000 -11.570 1.00 87.19 89 GLY A N 1
ATOM 692 C CA . GLY A 1 89 ? 11.588 10.799 -12.105 1.00 87.19 89 GLY A CA 1
ATOM 693 C C . GLY A 1 89 ? 12.421 9.530 -11.930 1.00 87.19 89 GLY A C 1
ATOM 694 O O . GLY A 1 89 ? 12.119 8.512 -12.544 1.00 87.19 89 GLY A O 1
ATOM 695 N N . SER A 1 90 ? 13.481 9.565 -11.125 1.00 88.00 90 SER A N 1
ATOM 696 C CA . SER A 1 90 ? 14.362 8.426 -10.882 1.00 88.00 90 SER A CA 1
ATOM 697 C C . SER A 1 90 ? 14.306 8.021 -9.417 1.00 88.00 90 SER A C 1
ATOM 699 O O . SER A 1 90 ? 14.701 8.772 -8.527 1.00 88.00 90 SER A O 1
ATOM 701 N N . TRP A 1 91 ? 13.854 6.798 -9.138 1.00 85.94 91 TRP A N 1
ATOM 702 C CA . TRP A 1 91 ? 13.836 6.309 -7.764 1.00 85.94 91 TRP A CA 1
ATOM 703 C C . TRP A 1 91 ? 15.266 6.078 -7.264 1.00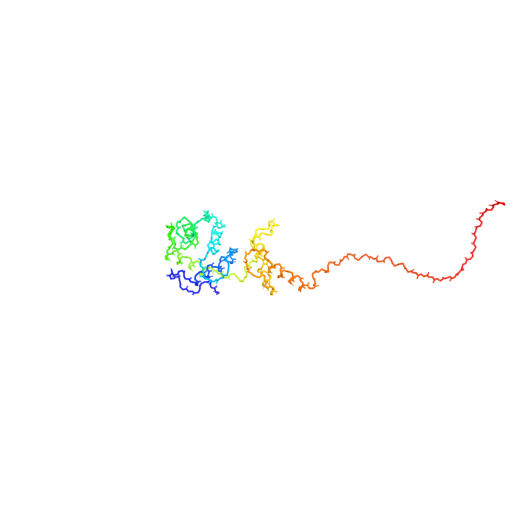 85.94 91 TRP A C 1
ATOM 705 O O . TRP A 1 91 ? 15.996 5.227 -7.773 1.00 85.94 91 TRP A O 1
ATOM 715 N N . GLY A 1 92 ? 15.672 6.821 -6.235 1.00 87.19 92 GLY A N 1
ATOM 716 C CA . GLY A 1 92 ? 17.011 6.726 -5.661 1.00 87.19 92 GLY A CA 1
ATOM 717 C C . GLY A 1 92 ? 17.033 6.944 -4.154 1.00 87.19 92 GLY A C 1
ATOM 718 O O . GLY A 1 92 ? 16.005 7.165 -3.515 1.00 87.19 92 GLY A O 1
ATOM 719 N N . LYS A 1 93 ? 18.240 6.928 -3.576 1.00 85.75 93 LYS A N 1
ATOM 720 C CA . LYS A 1 93 ? 18.442 7.087 -2.123 1.00 85.75 93 LYS A CA 1
ATOM 721 C C . LYS A 1 93 ? 17.812 8.362 -1.564 1.00 85.75 93 LYS A C 1
ATOM 723 O O . LYS A 1 93 ? 17.314 8.347 -0.450 1.00 85.75 93 LYS A O 1
ATOM 728 N N . LYS A 1 94 ? 17.808 9.452 -2.338 1.00 85.94 94 LYS A N 1
ATOM 729 C CA . LYS A 1 94 ? 17.204 10.725 -1.920 1.00 85.94 94 LYS A CA 1
ATOM 730 C C . LYS A 1 94 ? 15.687 10.627 -1.797 1.00 85.94 94 LYS A C 1
ATOM 732 O O . LYS A 1 94 ? 15.149 11.049 -0.786 1.00 85.94 94 LYS A O 1
ATOM 737 N N . SER A 1 95 ? 15.020 10.011 -2.772 1.00 87.69 95 SER A N 1
ATOM 738 C CA . SER A 1 95 ? 13.574 9.763 -2.718 1.00 87.69 95 SER A CA 1
ATOM 739 C C . SER A 1 95 ? 13.215 8.829 -1.564 1.00 87.69 95 SER A C 1
ATOM 741 O O . SER A 1 95 ? 12.271 9.096 -0.829 1.00 87.69 95 SER A O 1
ATOM 743 N N . ALA A 1 96 ? 14.022 7.785 -1.341 1.00 86.81 96 ALA A N 1
ATOM 744 C CA . ALA A 1 96 ? 13.865 6.895 -0.194 1.00 86.81 96 ALA A CA 1
ATOM 745 C C . ALA A 1 96 ? 14.035 7.633 1.147 1.00 86.81 96 ALA A C 1
ATOM 747 O O . ALA A 1 96 ? 13.209 7.456 2.036 1.00 86.81 96 ALA A O 1
ATOM 748 N N . MET A 1 97 ? 15.057 8.486 1.286 1.00 85.38 97 MET A N 1
ATOM 749 C CA . MET A 1 97 ? 15.270 9.303 2.488 1.00 85.38 97 MET A CA 1
ATOM 750 C C . MET A 1 97 ? 14.137 10.300 2.722 1.00 85.38 97 MET A C 1
ATOM 752 O O . MET A 1 97 ? 13.681 10.433 3.851 1.00 85.38 97 MET A O 1
ATOM 756 N N . ALA A 1 98 ? 13.681 10.987 1.674 1.00 86.69 98 ALA A N 1
ATOM 757 C CA . ALA A 1 98 ? 12.583 11.942 1.763 1.00 86.69 98 ALA A CA 1
ATOM 758 C C . ALA A 1 98 ? 11.295 11.258 2.239 1.00 86.69 98 ALA A C 1
ATOM 760 O O . ALA A 1 98 ? 10.661 11.735 3.173 1.00 86.69 98 ALA A O 1
ATOM 761 N N . LEU A 1 99 ? 10.976 10.077 1.700 1.00 85.56 99 LEU A N 1
ATOM 762 C CA . LEU A 1 99 ? 9.849 9.278 2.179 1.00 85.56 99 LEU A CA 1
ATOM 763 C C . LEU A 1 99 ? 10.047 8.789 3.621 1.00 85.56 99 LEU A C 1
ATOM 765 O O . LEU A 1 99 ? 9.130 8.852 4.430 1.00 85.56 99 LEU A O 1
ATOM 769 N N . GLN A 1 100 ? 11.240 8.309 3.976 1.00 86.88 100 GLN A N 1
ATOM 770 C CA . GLN A 1 100 ? 11.538 7.907 5.355 1.00 86.88 100 GLN A CA 1
ATOM 771 C C . GLN A 1 100 ? 11.394 9.080 6.338 1.00 86.88 100 GLN A C 1
ATOM 773 O O . GLN A 1 100 ? 10.931 8.867 7.453 1.00 86.88 100 GLN A O 1
ATOM 778 N N . ASN A 1 101 ? 11.783 10.297 5.948 1.00 83.81 101 ASN A N 1
ATOM 779 C CA . ASN A 1 101 ? 11.623 11.502 6.763 1.00 83.81 101 ASN A CA 1
ATOM 780 C C . ASN A 1 101 ? 10.157 11.922 6.884 1.00 83.81 101 ASN A C 1
ATOM 782 O O . ASN A 1 101 ? 9.707 12.185 7.995 1.00 83.81 101 ASN A O 1
ATOM 786 N N . PHE A 1 102 ? 9.403 11.890 5.786 1.00 85.56 102 PHE A N 1
ATOM 787 C CA . PHE A 1 102 ? 7.957 12.097 5.805 1.00 85.56 102 PHE A CA 1
ATOM 788 C C . PHE A 1 102 ? 7.273 11.137 6.794 1.00 85.56 102 PHE A C 1
ATOM 790 O O . PHE A 1 102 ? 6.641 11.572 7.749 1.00 85.56 102 PHE A O 1
ATOM 797 N N . LEU A 1 103 ? 7.533 9.829 6.680 1.00 82.94 103 LEU A N 1
ATOM 798 C CA . LEU A 1 103 ? 6.975 8.808 7.583 1.00 82.94 103 LEU A CA 1
ATOM 799 C C . LEU A 1 103 ? 7.432 8.949 9.045 1.00 82.94 103 LEU A C 1
ATOM 801 O O . LEU A 1 103 ? 6.799 8.407 9.947 1.00 82.94 103 LEU A O 1
ATOM 805 N N . LYS A 1 104 ? 8.559 9.614 9.311 1.00 80.12 104 LYS A N 1
ATOM 806 C CA . LYS A 1 104 ? 8.989 9.910 10.686 1.00 80.12 104 LYS A CA 1
ATOM 807 C C . LYS A 1 104 ? 8.229 11.065 11.298 1.00 80.12 104 LYS A C 1
ATOM 809 O O . LYS A 1 104 ? 7.954 11.022 12.495 1.00 80.12 104 LYS A O 1
ATOM 814 N N . ASN A 1 105 ? 8.014 12.098 10.494 1.00 70.12 105 ASN A N 1
ATOM 815 C CA . ASN A 1 105 ? 7.335 13.312 10.910 1.00 70.12 105 ASN A CA 1
ATOM 816 C C . ASN A 1 105 ? 5.828 13.072 11.029 1.00 70.12 105 ASN A C 1
ATOM 818 O O . ASN A 1 105 ? 5.182 13.740 11.829 1.00 70.12 105 ASN A O 1
ATOM 822 N N . GLU A 1 106 ? 5.298 12.089 10.296 1.00 70.38 106 GLU A N 1
ATOM 823 C CA . GLU A 1 106 ? 3.903 11.694 10.404 1.00 70.38 106 GLU A CA 1
ATOM 824 C C . GLU A 1 106 ? 3.617 11.022 11.756 1.00 70.38 106 GLU A C 1
ATOM 826 O O . GLU A 1 106 ? 4.184 9.981 12.120 1.00 70.38 106 GLU A O 1
ATOM 831 N N . GLU A 1 107 ? 2.727 11.648 12.524 1.00 65.12 107 GLU A N 1
ATOM 832 C CA . GLU A 1 107 ? 2.351 11.195 13.856 1.00 65.12 107 GLU A CA 1
ATOM 833 C C . GLU A 1 107 ? 1.284 10.093 13.784 1.00 65.12 107 GLU A C 1
ATOM 835 O O . GLU A 1 107 ? 0.261 10.208 13.108 1.00 65.12 107 GLU A O 1
ATOM 840 N N . LEU A 1 108 ? 1.485 9.020 14.554 1.00 53.69 108 LEU A N 1
ATOM 841 C CA . LEU A 1 108 ? 0.491 7.965 14.756 1.00 53.69 108 LEU A CA 1
ATOM 842 C C . LEU A 1 108 ? -0.797 8.553 15.369 1.00 53.69 108 LEU A C 1
ATOM 844 O O . LEU A 1 108 ? -0.866 8.777 16.578 1.00 53.69 108 LEU A O 1
ATOM 848 N N . ARG A 1 109 ? -1.842 8.776 14.558 1.00 54.81 109 ARG A N 1
ATOM 849 C CA . ARG A 1 109 ? -3.182 9.116 15.071 1.00 54.81 109 ARG A CA 1
ATOM 850 C C . ARG A 1 109 ? -3.722 7.938 15.883 1.00 54.81 109 ARG A C 1
ATOM 852 O O . ARG A 1 109 ? -3.770 6.823 15.367 1.00 54.81 109 ARG A O 1
ATOM 859 N N . GLU A 1 110 ? -4.129 8.192 17.133 1.00 51.81 110 GLU A N 1
ATOM 860 C CA . GLU A 1 110 ? -4.413 7.121 18.102 1.00 51.81 110 GLU A CA 1
ATOM 861 C C . GLU A 1 110 ? -5.480 6.128 17.635 1.00 51.81 110 GLU A C 1
ATOM 863 O O . GLU A 1 110 ? -5.277 4.942 17.851 1.00 51.81 110 GLU A O 1
ATOM 868 N N . GLU A 1 111 ? -6.523 6.548 16.908 1.00 53.94 111 GLU A N 1
ATOM 869 C CA . GLU A 1 111 ? -7.365 5.630 16.126 1.00 53.94 111 GLU A CA 1
ATOM 870 C C . GLU A 1 111 ? -7.951 6.339 14.888 1.00 53.94 111 GLU A C 1
ATOM 872 O O . GLU A 1 111 ? -8.794 7.231 15.025 1.00 53.94 111 GLU A O 1
ATOM 877 N N . PRO A 1 112 ? -7.530 5.986 13.659 1.00 55.50 112 PRO A N 1
ATOM 878 C CA . PRO A 1 112 ? -8.133 6.541 12.454 1.00 55.50 112 PRO A CA 1
ATOM 879 C C . PRO A 1 112 ? -9.588 6.055 12.296 1.00 55.50 112 PRO A C 1
ATOM 881 O O . PRO A 1 112 ? -9.900 4.913 12.647 1.00 55.50 112 PRO A O 1
ATOM 884 N N . PRO A 1 113 ? -10.496 6.880 11.735 1.00 60.97 113 PRO A N 1
ATOM 885 C CA . PRO A 1 113 ? -11.872 6.466 11.480 1.00 60.97 113 PRO A CA 1
ATOM 886 C C . PRO A 1 113 ? -11.916 5.215 10.589 1.00 60.97 113 PRO A C 1
ATOM 888 O O . PRO A 1 113 ? -11.239 5.139 9.565 1.00 60.97 113 PRO A O 1
ATOM 891 N N . LEU A 1 114 ? -12.736 4.233 10.986 1.00 65.44 114 LEU A N 1
ATOM 892 C CA . LEU A 1 114 ? -12.883 2.934 10.307 1.00 65.44 114 LEU A CA 1
ATOM 893 C C . LEU A 1 114 ? -13.312 3.060 8.839 1.00 65.44 114 LEU A C 1
ATOM 895 O O . LEU A 1 114 ? -12.911 2.237 8.016 1.00 65.44 114 LEU A O 1
ATOM 899 N N . TYR A 1 115 ? -14.136 4.063 8.532 1.00 69.12 115 TYR A N 1
ATOM 900 C CA . TYR A 1 115 ? -14.657 4.349 7.201 1.00 69.12 115 TYR A CA 1
ATOM 901 C C . TYR A 1 115 ? -14.271 5.775 6.800 1.00 69.12 115 TYR A C 1
ATOM 903 O O . TYR A 1 115 ? -14.606 6.725 7.502 1.00 69.12 115 TYR A O 1
ATOM 911 N N . LYS A 1 116 ? -13.560 5.904 5.677 1.00 63.16 116 LYS A N 1
ATOM 912 C CA . LYS A 1 116 ? -13.164 7.184 5.059 1.00 63.16 116 LYS A CA 1
ATOM 913 C C . LYS A 1 116 ? -13.638 7.301 3.601 1.00 63.16 116 LYS A C 1
ATOM 915 O O . LYS A 1 116 ? -13.252 8.220 2.892 1.00 63.16 116 LYS A O 1
ATOM 920 N N . GLY A 1 117 ? -14.445 6.342 3.138 1.00 67.25 117 GLY A N 1
ATOM 921 C CA . GLY A 1 117 ? -15.034 6.378 1.802 1.00 67.25 117 GLY A CA 1
ATOM 922 C C . GLY A 1 117 ? -16.171 7.395 1.705 1.00 67.25 117 GLY A C 1
ATOM 923 O O . GLY A 1 117 ? -16.660 7.912 2.709 1.00 67.25 117 GLY A O 1
ATOM 924 N N . LYS A 1 118 ? -16.630 7.653 0.480 1.00 70.94 118 LYS A N 1
ATOM 925 C CA . LYS A 1 118 ? -17.789 8.513 0.228 1.00 70.94 118 LYS A CA 1
ATOM 926 C C . LYS A 1 118 ? -19.059 7.889 0.818 1.00 70.94 118 LYS A C 1
ATOM 928 O O . LYS A 1 118 ? -19.290 6.693 0.684 1.00 70.94 118 LYS A O 1
ATOM 933 N N . GLU A 1 119 ? -19.916 8.688 1.444 1.00 74.88 119 GLU A N 1
ATOM 934 C CA . GLU A 1 119 ? -21.252 8.249 1.879 1.00 74.88 119 GLU A CA 1
ATOM 935 C C . GLU A 1 119 ? -22.221 8.240 0.683 1.00 74.88 119 GLU A C 1
ATOM 937 O O . GLU A 1 119 ? -23.123 9.066 0.568 1.00 74.88 119 GLU A O 1
ATOM 942 N N . ASP A 1 120 ? -21.980 7.340 -0.269 1.00 75.62 120 ASP A N 1
ATOM 943 C CA . ASP A 1 120 ? -22.701 7.247 -1.547 1.00 75.62 120 ASP A CA 1
ATOM 944 C C . ASP A 1 120 ? -23.846 6.219 -1.553 1.00 75.62 120 ASP A C 1
ATOM 946 O O . ASP A 1 120 ? -24.617 6.158 -2.509 1.00 75.62 120 ASP A O 1
ATOM 950 N N . GLY A 1 121 ? -23.996 5.448 -0.474 1.00 83.25 121 GLY A N 1
ATOM 951 C CA . GLY A 1 121 ? -25.002 4.391 -0.363 1.00 83.25 121 GLY A CA 1
ATOM 952 C C . GLY A 1 121 ? -24.614 3.091 -1.071 1.00 83.25 121 GLY A C 1
ATOM 953 O O . GLY A 1 121 ? -25.418 2.158 -1.097 1.00 83.25 121 GLY A O 1
ATOM 954 N N . GLU A 1 122 ? -23.396 2.997 -1.609 1.00 79.88 122 GLU A N 1
ATOM 955 C CA . GLU A 1 122 ? -22.883 1.791 -2.241 1.00 79.88 122 GLU A CA 1
ATOM 956 C C . GLU A 1 122 ? -22.034 0.972 -1.262 1.00 79.88 122 GLU A C 1
ATOM 958 O O . GLU A 1 122 ? -21.216 1.470 -0.483 1.00 79.88 122 GLU A O 1
ATOM 963 N N . MET A 1 123 ? -22.192 -0.351 -1.316 1.00 76.31 123 MET A N 1
ATOM 964 C CA . MET A 1 123 ? -21.308 -1.264 -0.593 1.00 76.31 123 MET A CA 1
ATOM 965 C C . MET A 1 123 ? -20.041 -1.528 -1.418 1.00 76.31 123 MET A C 1
ATOM 967 O O . MET A 1 123 ? -19.790 -2.648 -1.859 1.00 76.31 123 MET A O 1
ATOM 971 N N . GLY A 1 124 ? -19.271 -0.466 -1.661 1.00 75.50 124 GLY A N 1
ATOM 972 C CA . GLY A 1 124 ? -18.000 -0.516 -2.378 1.00 75.50 124 GLY A CA 1
ATOM 973 C C . GLY A 1 124 ? -16.862 -1.115 -1.547 1.00 75.50 124 GLY A C 1
ATOM 974 O O . GLY A 1 124 ? -17.024 -1.459 -0.374 1.00 75.50 124 GLY A O 1
ATOM 975 N N . GLY A 1 125 ? -15.673 -1.207 -2.148 1.00 74.69 125 GLY A N 1
ATOM 976 C CA . GLY A 1 125 ? -14.503 -1.815 -1.505 1.00 74.69 125 GLY A CA 1
ATOM 977 C C . GLY A 1 125 ? -14.136 -1.167 -0.164 1.00 74.69 125 GLY A C 1
ATOM 978 O O . GLY A 1 125 ? -13.851 -1.873 0.800 1.00 74.69 125 GLY A O 1
ATOM 979 N N . MET A 1 126 ? -14.239 0.162 -0.057 1.00 70.50 126 MET A N 1
ATOM 980 C CA . MET A 1 126 ? -13.972 0.880 1.197 1.00 70.50 126 MET A CA 1
ATOM 981 C C . MET A 1 126 ? -14.993 0.544 2.292 1.00 70.50 126 MET A C 1
ATOM 983 O O . MET A 1 126 ? -14.625 0.394 3.456 1.00 70.50 126 MET A O 1
ATOM 987 N N . THR A 1 127 ? -16.262 0.352 1.923 1.00 81.50 127 THR A N 1
ATOM 988 C CA . THR A 1 127 ? -17.339 -0.035 2.848 1.00 81.50 127 THR A CA 1
ATOM 989 C C . THR A 1 127 ? -17.134 -1.461 3.347 1.00 81.50 127 THR A C 1
ATOM 991 O O . THR A 1 127 ? -17.235 -1.732 4.544 1.00 81.50 127 THR A O 1
ATOM 994 N N . ILE A 1 128 ? -16.793 -2.380 2.439 1.00 85.88 128 ILE A N 1
ATOM 995 C CA . ILE A 1 128 ? -16.509 -3.780 2.771 1.00 85.88 128 ILE A CA 1
ATOM 996 C C . ILE A 1 128 ? -15.262 -3.882 3.651 1.00 85.88 128 ILE A C 1
ATOM 998 O O . ILE A 1 128 ? -15.261 -4.623 4.630 1.00 85.88 128 ILE A O 1
ATOM 1002 N N . LEU A 1 129 ? -14.222 -3.111 3.351 1.00 76.75 129 LEU A N 1
ATOM 1003 C CA . LEU A 1 129 ? -12.998 -3.088 4.139 1.00 76.75 129 LEU A CA 1
ATOM 1004 C C . LEU A 1 129 ? -13.241 -2.548 5.552 1.00 76.75 129 LEU A C 1
ATOM 1006 O O . LEU A 1 129 ? -12.784 -3.145 6.528 1.00 76.75 129 LEU A O 1
ATOM 1010 N N . ALA A 1 130 ? -13.980 -1.444 5.674 1.00 79.94 130 ALA A N 1
ATOM 1011 C CA . ALA A 1 130 ? -14.369 -0.897 6.970 1.00 79.94 130 ALA A CA 1
ATOM 1012 C C . ALA A 1 130 ? -15.163 -1.925 7.785 1.00 79.94 130 ALA A C 1
ATOM 1014 O O . ALA A 1 130 ? -14.911 -2.106 8.977 1.00 79.94 130 ALA A O 1
ATOM 1015 N N . LEU A 1 131 ? -16.059 -2.667 7.128 1.00 87.94 131 LEU A N 1
ATOM 1016 C CA . LEU A 1 131 ? -16.793 -3.765 7.744 1.00 87.94 131 LEU A CA 1
ATOM 1017 C C . LEU A 1 131 ? -15.865 -4.900 8.199 1.00 87.94 131 LEU A C 1
ATOM 1019 O O . LEU A 1 131 ? -15.992 -5.369 9.326 1.00 87.94 131 LEU A O 1
ATOM 1023 N N . GLN A 1 132 ? -14.925 -5.342 7.362 1.00 86.56 132 GLN A N 1
ATOM 1024 C CA . GLN A 1 132 ? -13.957 -6.377 7.728 1.00 86.56 132 GLN A CA 1
ATOM 1025 C C . GLN A 1 132 ? -13.128 -5.941 8.951 1.00 86.56 132 GLN A C 1
ATOM 1027 O O . GLN A 1 132 ? -13.054 -6.6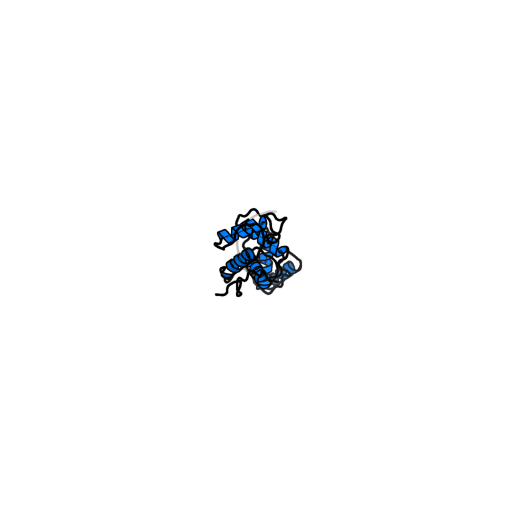77 9.935 1.00 86.56 132 GLN A O 1
ATOM 1032 N N . LYS A 1 133 ? -12.589 -4.713 8.955 1.00 77.38 133 LYS A N 1
ATOM 1033 C CA . LYS A 1 133 ? -11.863 -4.145 10.107 1.00 77.38 133 LYS A CA 1
ATOM 1034 C C . LYS A 1 133 ? -12.732 -4.118 11.368 1.00 77.38 133 LYS A C 1
ATOM 1036 O O . LYS A 1 133 ? -12.292 -4.560 12.428 1.00 77.38 133 LYS A O 1
ATOM 1041 N N . PHE A 1 134 ? -13.976 -3.662 11.241 1.00 85.81 134 PHE A N 1
ATOM 1042 C CA . PHE A 1 134 ? -14.930 -3.627 12.345 1.00 85.81 134 PHE A CA 1
ATOM 1043 C C . PHE A 1 134 ? -15.192 -5.024 12.924 1.00 85.81 134 PHE A C 1
ATOM 1045 O O . PHE A 1 134 ? -15.159 -5.210 14.137 1.00 85.81 134 PHE A O 1
ATOM 1052 N N . LEU A 1 135 ? -15.408 -6.032 12.077 1.00 86.12 135 LEU A N 1
ATOM 1053 C CA . LEU A 1 135 ? -15.644 -7.406 12.526 1.00 86.12 135 LEU A CA 1
ATOM 1054 C C . LEU A 1 135 ? -14.424 -7.978 13.255 1.00 86.12 135 LEU A C 1
ATOM 1056 O O . LEU A 1 135 ? -14.583 -8.562 14.330 1.00 86.12 135 LEU A O 1
ATOM 1060 N N . ALA A 1 136 ? -13.220 -7.734 12.733 1.00 78.31 136 ALA A N 1
ATOM 1061 C CA . ALA A 1 136 ? -11.975 -8.150 13.369 1.00 78.31 136 ALA A CA 1
ATOM 1062 C C . ALA A 1 136 ? -11.797 -7.506 14.757 1.00 78.31 136 ALA A C 1
ATOM 1064 O O . ALA A 1 136 ? -11.507 -8.212 15.723 1.00 78.31 136 ALA A O 1
ATOM 1065 N N . GLN A 1 137 ? -12.067 -6.199 14.893 1.00 75.81 137 GLN A N 1
ATOM 1066 C CA . GLN A 1 137 ? -12.050 -5.497 16.188 1.00 75.81 137 GLN A CA 1
ATOM 1067 C C . GLN A 1 137 ? -13.053 -6.075 17.196 1.00 75.81 137 GLN A C 1
ATOM 1069 O O . GLN A 1 137 ? -12.831 -6.032 18.404 1.00 75.81 137 GLN A O 1
ATOM 1074 N N . ARG A 1 138 ? -14.163 -6.643 16.715 1.00 81.44 138 ARG A N 1
ATOM 1075 C CA . ARG A 1 138 ? -15.189 -7.296 17.542 1.00 81.44 138 ARG A CA 1
ATOM 1076 C C . ARG A 1 138 ? -14.905 -8.780 17.797 1.00 81.44 138 ARG A C 1
ATOM 1078 O O . ARG A 1 138 ? -15.770 -9.480 18.317 1.00 81.44 138 ARG A O 1
ATOM 1085 N N . GLY A 1 139 ? -13.715 -9.267 17.440 1.00 80.62 139 GLY A N 1
ATOM 1086 C CA . GLY A 1 139 ? -13.291 -10.653 17.649 1.00 80.62 139 GLY A CA 1
ATOM 1087 C C . GLY A 1 139 ? -13.882 -11.654 16.650 1.00 80.62 139 GLY A C 1
ATOM 1088 O O . GLY A 1 139 ? -13.782 -12.863 16.857 1.00 80.62 139 GLY A O 1
ATOM 1089 N N . CYS A 1 140 ? -14.502 -11.180 15.568 1.00 83.62 140 CYS A N 1
ATOM 1090 C CA . CYS A 1 140 ? -15.028 -12.015 14.494 1.00 83.62 140 CYS A CA 1
ATOM 1091 C C . CYS A 1 140 ? -14.046 -12.012 13.319 1.00 83.62 140 CYS A C 1
ATOM 1093 O O . CYS A 1 140 ? -13.930 -11.000 12.645 1.00 83.62 140 CYS A O 1
ATOM 1095 N N . ASP A 1 141 ? -13.371 -13.134 13.047 1.00 86.88 141 ASP A N 1
ATOM 1096 C CA . ASP A 1 141 ? -12.408 -13.263 11.937 1.00 86.88 141 ASP A CA 1
ATOM 1097 C C . ASP A 1 141 ? -13.099 -13.172 10.559 1.00 86.88 141 ASP A C 1
ATOM 1099 O O . ASP A 1 141 ? -13.731 -14.151 10.135 1.00 86.88 141 ASP A O 1
ATOM 1103 N N . PRO A 1 142 ? -12.981 -12.039 9.835 1.00 79.75 142 PRO A N 1
ATOM 1104 C CA . PRO A 1 142 ? -13.611 -11.842 8.536 1.00 79.75 142 PRO A CA 1
ATOM 1105 C C . PRO A 1 142 ? -12.805 -12.460 7.389 1.00 79.75 142 PRO A C 1
ATOM 1107 O O . PRO A 1 142 ? -13.219 -12.351 6.232 1.00 79.75 142 PRO A O 1
ATOM 1110 N N . GLY A 1 143 ? -11.682 -13.122 7.678 1.00 83.75 143 GLY A N 1
ATOM 1111 C CA . GLY A 1 143 ? -10.685 -13.479 6.684 1.00 83.75 143 GLY A CA 1
ATOM 1112 C C . GLY A 1 143 ? -9.802 -12.287 6.295 1.00 83.75 143 GLY A C 1
ATOM 1113 O O . GLY A 1 143 ? -9.618 -11.369 7.094 1.00 83.75 143 GLY A O 1
ATOM 1114 N N . PRO A 1 144 ? -9.219 -12.309 5.083 1.00 76.38 144 PRO A N 1
ATOM 1115 C CA . PRO A 1 144 ? -8.388 -11.215 4.590 1.00 76.38 144 PRO A CA 1
ATOM 1116 C C . PRO A 1 144 ? -9.152 -9.886 4.574 1.00 76.38 144 PRO A C 1
ATOM 1118 O O . PRO A 1 144 ? -10.329 -9.855 4.228 1.00 76.38 144 PRO A O 1
ATOM 1121 N N . LEU A 1 145 ? -8.472 -8.789 4.911 1.00 70.06 145 LEU A N 1
ATOM 1122 C CA . LEU A 1 145 ? -8.995 -7.425 4.780 1.00 70.06 145 LEU A CA 1
ATOM 1123 C C . LEU A 1 145 ? -8.874 -6.958 3.320 1.00 70.06 145 LEU A C 1
ATOM 1125 O O . LEU A 1 145 ? -8.185 -6.003 3.004 1.00 70.06 145 LEU A O 1
ATOM 1129 N N . ASP A 1 146 ? -9.453 -7.698 2.390 1.00 70.19 146 ASP A N 1
ATOM 1130 C CA . ASP A 1 146 ? -9.190 -7.573 0.955 1.00 70.19 146 ASP A CA 1
ATOM 1131 C C . ASP A 1 146 ? -10.179 -6.667 0.212 1.00 70.19 146 ASP A C 1
ATOM 1133 O O . ASP A 1 146 ? -10.180 -6.657 -1.019 1.00 70.19 146 ASP A O 1
ATOM 1137 N N . SER A 1 147 ? -11.033 -5.924 0.928 1.00 75.81 147 SER A N 1
ATOM 1138 C CA . SER A 1 147 ? -12.146 -5.138 0.364 1.00 75.81 147 SER A CA 1
ATOM 1139 C C . SER A 1 147 ? -13.181 -5.966 -0.418 1.00 75.81 147 SER A C 1
ATOM 1141 O O . SER A 1 147 ? -14.115 -5.415 -1.002 1.00 75.81 147 SER A O 1
ATOM 1143 N N . GLY A 1 148 ? -13.051 -7.295 -0.415 1.00 79.88 148 GLY A N 1
ATOM 1144 C CA . GLY A 1 148 ? -13.944 -8.232 -1.074 1.00 79.88 148 GLY A CA 1
ATOM 1145 C C . GLY A 1 148 ? -14.935 -8.836 -0.088 1.00 79.88 148 GLY A C 1
ATOM 1146 O O . GLY A 1 148 ? -14.575 -9.296 0.992 1.00 79.88 148 GLY A O 1
ATOM 1147 N N . LEU A 1 149 ? -16.219 -8.892 -0.449 1.00 85.69 149 LEU A N 1
ATOM 1148 C CA . LEU A 1 149 ? -17.236 -9.496 0.417 1.00 85.69 149 LEU A CA 1
ATOM 1149 C C . LEU A 1 149 ? -17.212 -11.031 0.298 1.00 85.69 149 LEU A C 1
ATOM 1151 O O . LEU A 1 149 ? -18.132 -11.665 -0.219 1.00 85.69 149 LEU A O 1
ATOM 1155 N N . GLY A 1 150 ? -16.113 -11.638 0.745 1.00 87.88 150 GLY A N 1
ATOM 1156 C CA . GLY A 1 150 ? -15.886 -13.075 0.680 1.00 87.88 150 GLY A CA 1
ATOM 1157 C C . GLY A 1 150 ? -16.708 -13.868 1.700 1.00 87.88 150 GLY A C 1
ATOM 1158 O O . GLY A 1 150 ? -17.229 -13.340 2.684 1.00 87.88 150 GLY A O 1
ATOM 1159 N N . LYS A 1 151 ? -16.767 -15.195 1.515 1.00 91.12 151 LYS A N 1
ATOM 1160 C CA . LYS A 1 151 ? -17.517 -16.106 2.406 1.00 91.12 151 LYS A CA 1
ATOM 1161 C C . LYS A 1 151 ? -17.135 -15.945 3.883 1.00 91.12 151 LYS A C 1
ATOM 1163 O O . LYS A 1 151 ? -18.012 -15.989 4.737 1.00 91.12 151 LYS A O 1
ATOM 1168 N N . LYS A 1 152 ? -15.845 -15.747 4.189 1.00 88.62 152 LYS A N 1
ATOM 1169 C CA . LYS A 1 152 ? -15.368 -15.542 5.568 1.00 88.62 152 LYS A CA 1
ATOM 1170 C C . LYS A 1 152 ? -15.896 -14.242 6.169 1.00 88.62 152 LYS A C 1
ATOM 1172 O O . LYS A 1 152 ? -16.386 -14.262 7.291 1.00 88.62 152 LYS A O 1
ATOM 1177 N N . THR A 1 153 ? -15.885 -13.156 5.401 1.00 91.62 153 THR A N 1
ATOM 1178 C CA . THR A 1 153 ? -16.402 -11.854 5.835 1.00 91.62 153 THR A CA 1
ATOM 1179 C C . THR A 1 153 ? -17.893 -11.936 6.132 1.00 91.62 153 THR A C 1
ATOM 1181 O O . THR A 1 153 ? -18.344 -11.464 7.172 1.00 91.62 153 THR A O 1
ATOM 1184 N N . VAL A 1 154 ? -18.653 -12.623 5.276 1.00 94.31 154 VAL A N 1
ATOM 1185 C CA . VAL A 1 154 ? -20.086 -12.861 5.495 1.00 94.31 154 VAL A CA 1
ATOM 1186 C C . VAL A 1 154 ? -20.330 -13.713 6.744 1.00 94.31 154 VAL A C 1
ATOM 1188 O O . VAL A 1 154 ? -21.194 -13.376 7.548 1.00 94.31 154 VAL A O 1
ATOM 1191 N N . ILE A 1 155 ? -19.554 -14.781 6.957 1.00 90.25 155 ILE A N 1
ATOM 1192 C CA . ILE A 1 155 ? -19.660 -15.618 8.165 1.00 90.25 155 ILE A CA 1
ATOM 1193 C C . ILE A 1 155 ? -19.328 -14.810 9.424 1.00 90.25 155 ILE A C 1
ATOM 1195 O O . ILE A 1 155 ? -20.013 -14.944 10.435 1.00 90.25 155 ILE A O 1
ATOM 1199 N N . ALA A 1 156 ? -18.294 -13.974 9.384 1.00 88.75 156 ALA A N 1
ATOM 1200 C CA . ALA A 1 156 ? -17.932 -13.106 10.498 1.00 88.75 156 ALA A CA 1
ATOM 1201 C C . ALA A 1 156 ? -19.032 -12.094 10.806 1.00 88.75 156 ALA A C 1
ATOM 1203 O O . ALA A 1 156 ? -19.375 -11.921 11.972 1.00 88.75 156 ALA A O 1
ATOM 1204 N N . LEU A 1 157 ? -19.644 -11.504 9.775 1.00 92.94 157 LEU A N 1
ATOM 1205 C CA . LEU A 1 157 ? -20.800 -10.632 9.936 1.00 92.94 157 LEU A CA 1
ATOM 1206 C C . LEU A 1 157 ? -21.969 -11.376 10.586 1.00 92.94 157 LEU A C 1
ATOM 1208 O O . LEU A 1 157 ? -22.538 -10.898 11.559 1.00 92.94 157 LEU A O 1
ATOM 1212 N N . GLN A 1 158 ? -22.300 -12.569 10.095 1.00 93.25 158 GLN A N 1
ATOM 1213 C CA . GLN A 1 158 ? -23.363 -13.398 10.667 1.00 93.25 158 GLN A CA 1
ATOM 1214 C C . GLN A 1 158 ? -23.085 -13.751 12.133 1.00 93.25 158 GLN A C 1
ATOM 1216 O O . GLN A 1 158 ? -23.989 -13.659 12.959 1.00 93.25 158 GLN A O 1
ATOM 1221 N N . LYS A 1 159 ? -21.841 -14.112 12.474 1.00 86.56 159 LYS A N 1
ATOM 1222 C CA . LYS A 1 159 ? -21.420 -14.379 13.858 1.00 86.56 159 LYS A CA 1
ATOM 1223 C C . LYS A 1 159 ? -21.552 -13.141 14.734 1.00 86.56 159 LYS A C 1
ATOM 1225 O O . LYS A 1 159 ? -22.127 -13.239 15.810 1.00 86.56 159 LYS A O 1
ATOM 1230 N N . PHE A 1 160 ? -21.075 -11.994 14.260 1.00 88.88 160 PHE A N 1
ATOM 1231 C CA . PHE A 1 160 ? -21.184 -10.727 14.973 1.00 88.88 160 PHE A CA 1
ATOM 1232 C C . PHE A 1 160 ? -22.647 -10.361 15.256 1.00 88.88 160 PHE A C 1
ATOM 1234 O O . PHE A 1 160 ? -22.990 -10.009 16.382 1.00 88.88 160 PHE A O 1
ATOM 1241 N N . LEU A 1 161 ? -23.526 -10.509 14.259 1.00 88.12 161 LEU A N 1
ATOM 1242 C CA . LEU A 1 161 ? -24.960 -10.255 14.406 1.00 88.12 161 LEU A CA 1
ATOM 1243 C C . LEU A 1 161 ? -25.635 -11.264 15.347 1.00 88.12 161 LEU A C 1
ATOM 1245 O O . LEU A 1 161 ? -26.497 -10.882 16.129 1.00 88.12 161 LEU A O 1
ATOM 1249 N N . ALA A 1 162 ? -25.226 -12.534 15.320 1.00 84.56 162 ALA A N 1
ATOM 1250 C CA . ALA A 1 162 ? -25.738 -13.562 16.229 1.00 84.56 162 ALA A CA 1
ATOM 1251 C C . ALA A 1 162 ? -25.244 -13.391 17.678 1.00 84.56 162 ALA A C 1
ATOM 1253 O O . ALA A 1 162 ? -25.924 -13.804 18.614 1.00 84.56 162 ALA A O 1
ATOM 1254 N N . MET A 1 163 ? -24.070 -12.783 17.871 1.00 77.06 163 MET A N 1
ATOM 1255 C CA . MET A 1 163 ? -23.496 -12.455 19.181 1.00 77.06 163 MET A CA 1
ATOM 1256 C C . MET A 1 163 ? -24.169 -11.258 19.862 1.00 77.06 163 MET A C 1
ATOM 1258 O O . MET A 1 163 ? -23.895 -11.013 21.034 1.00 77.06 163 MET A O 1
ATOM 1262 N N . GLN A 1 164 ? -25.027 -10.513 19.162 1.00 67.25 164 GLN A N 1
ATOM 1263 C CA . GLN A 1 164 ? -25.785 -9.384 19.704 1.00 67.25 164 GLN A CA 1
ATOM 1264 C C . GLN A 1 164 ? -27.211 -9.844 20.076 1.00 67.25 164 GLN A C 1
ATOM 1266 O O . GLN A 1 164 ? -28.115 -9.699 19.254 1.00 67.25 164 GLN A O 1
ATOM 1271 N N . PRO A 1 165 ? -27.471 -10.391 21.285 1.00 55.94 165 PRO A N 1
ATOM 1272 C CA . PRO A 1 165 ? -28.818 -10.831 21.655 1.00 55.94 165 PRO A CA 1
ATOM 1273 C C . PRO A 1 165 ? -29.848 -9.691 21.801 1.00 55.94 165 PRO A C 1
ATOM 1275 O O . PRO A 1 165 ? -31.035 -9.991 21.844 1.00 55.94 165 PRO A O 1
ATOM 1278 N N . ASP A 1 166 ? -29.440 -8.412 21.810 1.00 57.66 166 ASP A N 1
ATOM 1279 C CA . ASP A 1 166 ? -30.318 -7.286 22.188 1.00 57.66 166 ASP A CA 1
ATOM 1280 C C . ASP A 1 166 ? -30.504 -6.175 21.135 1.00 57.66 166 ASP A C 1
ATOM 1282 O O . ASP A 1 166 ? -30.980 -5.082 21.452 1.00 57.66 166 ASP A O 1
ATOM 1286 N N . VAL A 1 167 ? -30.225 -6.417 19.853 1.00 48.31 167 VAL A N 1
ATOM 1287 C CA . VAL A 1 167 ? -30.624 -5.460 18.804 1.00 48.31 167 VAL A CA 1
ATOM 1288 C C . VAL A 1 167 ? -31.992 -5.863 18.270 1.00 48.31 167 VAL A C 1
ATOM 1290 O O . VAL A 1 167 ? -32.069 -6.525 17.243 1.00 48.31 167 VAL A O 1
ATOM 1293 N N . LEU A 1 168 ? -33.052 -5.521 19.021 1.00 43.50 168 LEU A N 1
ATOM 1294 C CA . LEU A 1 168 ? -34.418 -5.168 18.573 1.00 43.50 168 LEU A CA 1
ATOM 1295 C C . LEU A 1 168 ? -35.451 -5.284 19.725 1.00 43.50 168 LEU A C 1
ATOM 1297 O O . LEU A 1 168 ? -36.451 -5.988 19.612 1.00 43.50 168 LEU A O 1
ATOM 1301 N N . GLU A 1 169 ? -35.322 -4.494 20.797 1.00 45.72 169 GLU A N 1
ATOM 1302 C CA . GLU A 1 169 ? -36.530 -3.972 21.465 1.00 45.72 169 GLU A CA 1
ATOM 1303 C C . GLU A 1 169 ? -36.948 -2.640 20.817 1.00 45.72 169 GLU A C 1
ATOM 1305 O O . GLU A 1 169 ? -37.064 -1.601 21.467 1.00 45.72 169 GLU A O 1
ATOM 1310 N N . LEU A 1 170 ? -37.273 -2.660 19.521 1.00 46.25 170 LEU A N 1
ATOM 1311 C CA . LEU A 1 170 ? -38.293 -1.732 19.032 1.00 46.25 170 LEU A CA 1
ATOM 1312 C C . LEU A 1 170 ? -39.621 -2.218 19.612 1.00 46.25 170 LEU A C 1
ATOM 1314 O O . LEU A 1 170 ? -40.337 -2.982 18.971 1.00 46.25 170 LEU A O 1
ATOM 1318 N N . LYS A 1 171 ? -39.938 -1.832 20.856 1.00 35.53 171 LYS A N 1
ATOM 1319 C CA . LYS A 1 171 ? -41.256 -2.098 21.448 1.00 35.53 171 LYS A CA 1
ATOM 1320 C C . LYS A 1 171 ? -42.318 -1.533 20.492 1.00 35.53 171 LYS A C 1
ATOM 1322 O O . LYS A 1 171 ? -42.409 -0.308 20.378 1.00 35.53 171 LYS A O 1
ATOM 1327 N N . PRO A 1 172 ? -43.146 -2.358 19.820 1.00 49.47 172 PRO A N 1
ATOM 1328 C CA . PRO A 1 172 ? -44.257 -1.819 19.051 1.00 49.47 172 PRO A CA 1
ATOM 1329 C C . PRO A 1 172 ? -45.211 -1.092 20.016 1.00 49.47 172 PRO A C 1
ATOM 1331 O O . PRO A 1 172 ? -45.369 -1.533 21.164 1.00 49.47 172 PRO A O 1
ATOM 1334 N N . PRO A 1 173 ? -45.856 0.020 19.605 1.00 41.97 173 PRO A N 1
ATOM 1335 C CA . PRO A 1 173 ? -46.744 0.771 20.484 1.00 41.97 173 PRO A CA 1
ATOM 1336 C C . PRO A 1 173 ? -47.814 -0.163 21.053 1.00 41.97 173 PRO A C 1
ATOM 1338 O O . PRO A 1 173 ? -48.510 -0.865 20.315 1.00 41.97 173 PRO A O 1
ATOM 1341 N N . LYS A 1 174 ? -47.922 -0.192 22.388 1.00 44.50 174 LYS A N 1
ATOM 1342 C CA . LYS A 1 174 ? -48.849 -1.056 23.128 1.00 44.50 174 LYS A CA 1
ATOM 1343 C C . LYS A 1 174 ? -50.277 -0.838 22.615 1.00 44.50 174 LYS A C 1
ATOM 1345 O O . LYS A 1 174 ? -50.950 0.108 23.025 1.00 44.50 174 LYS A O 1
ATOM 1350 N N . ARG A 1 175 ? -50.791 -1.740 21.772 1.00 50.12 175 ARG A N 1
ATOM 1351 C CA . ARG A 1 175 ? -52.236 -1.831 21.528 1.00 50.12 175 ARG A CA 1
ATOM 1352 C C . ARG A 1 175 ? -52.884 -2.263 22.840 1.00 50.12 175 ARG A C 1
ATOM 1354 O O . ARG A 1 175 ? -52.735 -3.408 23.265 1.00 50.12 175 ARG A O 1
ATOM 1361 N N . LYS A 1 176 ? -53.571 -1.330 23.508 1.00 41.69 176 LYS A N 1
ATOM 1362 C CA . LYS A 1 176 ? -54.387 -1.619 24.693 1.00 41.69 176 LYS A CA 1
ATOM 1363 C C . LYS A 1 176 ? -55.360 -2.742 24.324 1.00 41.69 176 LYS A C 1
ATOM 1365 O O . LYS A 1 176 ? -56.213 -2.558 23.458 1.00 41.69 176 LYS A O 1
ATOM 1370 N N . LYS A 1 177 ? -55.213 -3.912 24.951 1.00 41.75 177 LYS A N 1
ATOM 1371 C CA . LYS A 1 177 ? -56.180 -5.005 24.816 1.00 41.75 177 LYS A CA 1
ATOM 1372 C C . LYS A 1 177 ? -57.526 -4.478 25.318 1.00 41.75 177 LYS A C 1
ATOM 1374 O O . LYS A 1 177 ? -57.641 -4.125 26.489 1.00 41.75 177 LYS A O 1
ATOM 1379 N N . LYS A 1 178 ? -58.534 -4.408 24.442 1.00 43.12 178 LYS A N 1
ATOM 1380 C CA . LYS A 1 178 ? -59.934 -4.317 24.874 1.00 43.12 178 LYS A CA 1
ATOM 1381 C C . LYS A 1 178 ? -60.198 -5.598 25.661 1.00 43.12 178 LYS A C 1
ATOM 1383 O O . LYS A 1 178 ? -60.227 -6.684 25.090 1.00 43.12 178 LYS A O 1
ATOM 1388 N N . ILE A 1 179 ? -60.273 -5.472 26.979 1.00 41.62 179 ILE A N 1
ATOM 1389 C CA . ILE A 1 179 ? -60.588 -6.578 27.871 1.00 41.62 179 ILE A CA 1
ATOM 1390 C C . ILE A 1 179 ? -62.055 -6.928 27.611 1.00 41.62 179 ILE A C 1
ATOM 1392 O O . ILE A 1 179 ? -62.944 -6.184 28.015 1.00 41.62 179 ILE A O 1
ATOM 1396 N N . LEU A 1 180 ? -62.319 -8.033 26.914 1.00 46.66 180 LEU A N 1
ATOM 1397 C CA . LEU A 1 180 ? -63.644 -8.641 26.921 1.00 46.66 180 LEU A CA 1
ATOM 1398 C C . LEU A 1 180 ? -63.689 -9.589 28.121 1.00 46.66 180 LEU A C 1
ATOM 1400 O O . LEU A 1 180 ? -63.333 -10.762 28.020 1.00 46.66 180 LEU A O 1
ATOM 1404 N N . VAL A 1 181 ? -64.051 -9.050 29.287 1.00 42.31 181 VAL A N 1
ATOM 1405 C CA . VAL A 1 181 ? -64.335 -9.869 30.468 1.00 42.31 181 VAL A CA 1
ATOM 1406 C C . VAL A 1 181 ? -65.636 -10.619 30.195 1.00 42.31 181 VAL A C 1
ATOM 1408 O O . VAL A 1 181 ? -66.704 -10.013 30.144 1.00 42.31 181 VAL A O 1
ATOM 1411 N N . ARG A 1 182 ? -65.552 -11.943 30.031 1.00 44.62 182 ARG A N 1
ATOM 1412 C CA . ARG A 1 182 ? -66.710 -12.829 30.181 1.00 44.62 182 ARG A CA 1
ATOM 1413 C C . ARG A 1 182 ? -67.175 -12.763 31.638 1.00 44.62 182 ARG A C 1
ATOM 1415 O O . ARG A 1 182 ? -66.425 -13.145 32.533 1.00 44.62 182 ARG A O 1
ATOM 1422 N N . LYS A 1 183 ? -68.404 -12.306 31.866 1.00 41.16 183 LYS A N 1
ATOM 1423 C CA . LYS A 1 183 ? -69.167 -12.584 33.087 1.00 41.16 183 LYS A CA 1
ATOM 1424 C C . LYS A 1 183 ? -70.489 -13.221 32.676 1.00 41.16 183 LYS A C 1
ATOM 1426 O O . LYS A 1 183 ? -71.387 -12.536 32.208 1.00 41.16 183 LYS A O 1
ATOM 1431 N N . GLU A 1 184 ? -70.559 -14.532 32.837 1.00 43.09 184 GLU A N 1
ATOM 1432 C CA . GLU A 1 184 ? -71.815 -15.256 33.025 1.00 43.09 184 GLU A CA 1
ATOM 1433 C C . GLU A 1 184 ? -72.191 -15.126 34.508 1.00 43.09 184 GLU A C 1
ATOM 1435 O O . GLU A 1 184 ? -71.350 -15.448 35.346 1.00 43.09 184 GLU A O 1
ATOM 1440 N N . PHE A 1 185 ? -73.391 -14.621 34.825 1.00 32.94 185 PHE A N 1
ATOM 1441 C CA . PHE A 1 185 ? -74.292 -15.137 35.876 1.00 32.94 185 PHE A CA 1
ATOM 1442 C C . PHE A 1 185 ? -75.636 -14.360 35.882 1.00 32.94 185 PHE A C 1
ATOM 1444 O O . PHE A 1 185 ? -75.662 -13.137 36.003 1.00 32.94 185 PHE A O 1
ATOM 1451 N N . PHE A 1 186 ? -76.725 -15.126 35.724 1.00 33.03 186 PHE A N 1
ATOM 1452 C CA . PHE A 1 186 ? -78.182 -14.866 35.848 1.00 33.03 186 PHE A CA 1
ATOM 1453 C C . PHE A 1 186 ? -78.615 -14.206 37.197 1.00 33.03 186 PHE A C 1
ATOM 1455 O O . PHE A 1 186 ? -77.782 -14.174 38.101 1.00 33.03 186 PHE A O 1
ATOM 1462 N N . PRO A 1 187 ? -79.915 -13.912 37.501 1.00 53.09 187 PRO A N 1
ATOM 1463 C CA . PRO A 1 187 ? -81.090 -13.435 36.729 1.00 53.09 187 PRO A CA 1
ATOM 1464 C C . PRO A 1 187 ? -81.922 -12.311 37.443 1.00 53.09 187 PRO A C 1
ATOM 1466 O O . PRO A 1 187 ? -81.566 -11.856 38.522 1.00 53.09 187 PRO A O 1
ATOM 1469 N N . LEU A 1 188 ? -83.094 -11.978 36.861 1.00 34.59 188 LEU A N 1
ATOM 1470 C CA . LEU A 1 188 ? -84.286 -11.271 37.403 1.00 34.59 188 LEU A CA 1
ATOM 1471 C C . LEU A 1 188 ? -84.266 -9.728 37.476 1.00 34.59 188 LEU A C 1
ATOM 1473 O O . LEU A 1 188 ? -83.732 -9.149 38.411 1.00 34.59 188 LEU A O 1
ATOM 1477 N N . LEU A 1 189 ? -85.036 -9.074 36.593 1.00 36.78 189 LEU A N 1
ATOM 1478 C CA . LEU A 1 189 ? -86.280 -8.408 37.007 1.00 36.78 189 LEU A CA 1
ATOM 1479 C C . LEU A 1 189 ? -87.212 -8.117 35.817 1.00 36.78 189 LEU A C 1
ATOM 1481 O O . LEU A 1 189 ? -86.811 -8.029 34.662 1.00 36.78 189 LEU A O 1
ATOM 1485 N N . GLN A 1 190 ? -88.484 -8.060 36.179 1.00 41.66 190 GLN A N 1
ATOM 1486 C CA . GLN A 1 190 ? -89.717 -8.094 35.406 1.00 41.66 190 GLN A CA 1
ATOM 1487 C C . GLN A 1 190 ? -90.080 -6.794 34.658 1.00 41.66 190 GLN A C 1
ATOM 1489 O O . GLN A 1 190 ? -89.663 -5.709 35.042 1.00 41.66 190 GLN A O 1
ATOM 1494 N N . LEU A 1 191 ? -91.043 -6.974 33.736 1.00 34.97 191 LEU A N 1
ATOM 1495 C CA . LEU A 1 191 ? -92.120 -6.058 33.307 1.00 34.97 191 LEU A CA 1
ATOM 1496 C C . LEU A 1 191 ? -91.849 -5.025 32.193 1.00 34.97 191 LEU A C 1
ATOM 1498 O O . LEU A 1 191 ? -91.288 -3.962 32.415 1.00 34.97 191 LEU A O 1
ATOM 1502 N N . GLY A 1 192 ? -92.499 -5.278 31.046 1.00 33.47 192 GLY A N 1
ATOM 1503 C CA . GLY A 1 192 ? -93.529 -4.355 30.550 1.00 33.47 192 GLY A CA 1
ATOM 1504 C C . GLY A 1 192 ? -93.289 -3.683 29.195 1.00 33.47 192 GLY A C 1
ATOM 1505 O O . GLY A 1 192 ? -92.706 -2.612 29.161 1.00 33.47 192 GLY A O 1
ATOM 1506 N N . HIS A 1 193 ? -93.818 -4.272 28.112 1.00 37.34 193 HIS A N 1
ATOM 1507 C CA . HIS A 1 193 ? -94.741 -3.670 27.115 1.00 37.34 193 HIS A CA 1
ATOM 1508 C C . HIS A 1 193 ? -94.926 -4.688 25.958 1.00 37.34 193 HIS A C 1
ATOM 1510 O O . HIS A 1 193 ? -93.941 -5.109 25.363 1.00 37.34 193 HIS A O 1
ATOM 1516 N N . LEU A 1 194 ? -96.111 -5.292 25.744 1.00 37.75 194 LEU A N 1
ATOM 1517 C CA . LEU A 1 194 ? -97.143 -4.832 24.783 1.00 37.75 194 LEU A CA 1
ATOM 1518 C C . LEU A 1 194 ? -96.503 -4.514 23.411 1.00 37.75 194 LEU A C 1
ATOM 1520 O O . LEU A 1 194 ? -95.726 -3.575 23.310 1.00 37.75 194 LEU A O 1
ATOM 1524 N N . ASP A 1 195 ? -96.789 -5.212 22.308 1.00 39.53 195 ASP A N 1
ATOM 1525 C CA . ASP A 1 195 ? -98.118 -5.323 21.691 1.00 39.53 195 ASP A CA 1
ATOM 1526 C C . ASP A 1 195 ? -98.070 -6.176 20.386 1.00 39.53 195 ASP A C 1
ATOM 1528 O O . ASP A 1 195 ? -97.013 -6.310 19.768 1.00 39.53 195 ASP A O 1
ATOM 1532 N N . ARG A 1 196 ? -99.266 -6.576 19.922 1.00 45.19 196 ARG A N 1
ATOM 1533 C CA . ARG A 1 196 ? -99.709 -7.093 18.601 1.00 45.19 196 ARG A CA 1
ATOM 1534 C C . ARG A 1 196 ? -99.688 -8.617 18.411 1.00 45.19 196 ARG A C 1
ATOM 1536 O O . ARG A 1 196 ? -98.640 -9.224 18.257 1.00 45.19 196 ARG A O 1
ATOM 1543 N N . ARG A 1 197 ? -100.851 -9.283 18.559 1.00 40.69 197 ARG A N 1
ATOM 1544 C CA . ARG A 1 197 ? -101.965 -9.447 17.571 1.00 40.69 197 ARG A CA 1
ATOM 1545 C C . ARG A 1 197 ? -101.493 -10.241 16.349 1.00 40.69 197 ARG A C 1
ATOM 1547 O O . ARG A 1 197 ? -100.454 -9.897 15.817 1.00 40.69 197 ARG A O 1
ATOM 1554 N N . VAL A 1 198 ? -102.173 -11.199 15.724 1.00 44.75 198 VAL A N 1
ATOM 1555 C CA . VAL A 1 198 ? -103.547 -11.754 15.584 1.00 44.75 198 VAL A CA 1
ATOM 1556 C C . VAL A 1 198 ? -103.304 -12.718 14.387 1.00 44.75 198 VAL A C 1
ATOM 1558 O O . VAL A 1 198 ? -102.548 -12.338 13.499 1.00 44.75 198 VAL A O 1
ATOM 1561 N N . LYS A 1 199 ? -103.784 -13.946 14.219 1.00 50.12 199 LYS A N 1
ATOM 1562 C CA . LYS A 1 199 ? -104.983 -14.702 14.568 1.00 50.12 199 LYS A CA 1
ATOM 1563 C C . LYS A 1 199 ? -104.645 -16.171 14.291 1.00 50.12 199 LYS A C 1
ATOM 1565 O O . LYS A 1 199 ? -103.776 -16.388 13.416 1.00 50.12 199 LYS A O 1
#

Sequence (199 aa):
MPSLLESSADGDFGKKSVTALQKFLNQEGFYCGAEDGDWGNTTEKALQLFLKDEGYDVDFKSGVRDGGENTKLFQQFLQDEDQECKPDGSWGKKSAMALQNFLKNEELREEPPLYKGKEDGEMGGMTILALQKFLAQRGCDPGPLDSGLGKKTVIALQKFLAMQPDVLELKPPKRKKKILVRKEFFPLLQLGHLDRRVK

Organism: Symbiodinium pilosum (NCBI:txid2952)

pLDDT: mean 73.58, std 16.77, range [32.94, 94.31]

InterPro domains:
  IPR002477 Peptidoglycan binding-like [PF01471] (16-59)
  IPR036365 PGBD-like superfamily [SSF47090] (15-59)
  IPR036366 PGBD superfamily [G3DSA:1.10.101.10] (5-67)

Secondary structure (DSSP, 8-state):
--BS--S---S---HHHHHHHHHHHHHHT---SS--S---HHHHHHHHHHHHHTT----SSS-TTSSSHHHHHHHHHHHHTT------S---HHHHHHHHHHHHHSB--SS--S--S--SS---HHHHHHHHHHHHHTT---S--SSS--HHHHHHHHHHHHT-TTTT-------------------------------